Protein AF-X6LIL4-F1 (afdb_monomer)

Radius of gyration: 24.7 Å; Cα contacts (8 Å, |Δi|>4): 432; chains: 1; bounding box: 52×90×58 Å

Sequence (284 aa):
MHQQVNESLQAYITESWEQQSKHGYKKEVEEGNASNENDELWYQLCNFFANKIIQTFNPHVYADKGSTPRIHPEFLLRGLHQNFTLVFNQAGVLFDQVHEIESALMNTFGYPVNTNVYVSGSAKERKERQLAPKDKKNKNKKRNEEEEEDERIVMPEEEEEGELSKEDKLLSTRIHTDRQDVFVFQAHGVKRWTLWKPKVKLPGFRQIRGKNEDRNFNPEEHLPSKVPYMDVLLYPGDILYVPRGWPHQNTLIRTYVNQQSIHYTLGIFFKKIKKELKSCDIIS

Organism: Reticulomyxa filosa (NCBI:txid46433)

Mean predicted aligned error: 13.94 Å

pLDDT: mean 70.62, std 20.64, range [23.91, 97.31]

InterPro domains:
  IPR003347 JmjC domain [PF08007] (173-272)
  IPR003347 JmjC domain [PS51184] (123-284)
  IPR039994 Histone lysine demethylase/ribosomal histidine hydroxylase NO66-like [PTHR13096] (71-269)

Foldseek 3Di:
DLVVLVVVLVVCLVVQLVVQVDDCNVVCQVVQNDDADDLVSLLSVLVNVQVLVLVPDDVVVCVVVVDRDGDHSVNVSVCLLDFAKDKDWQCCVVDVVVVVVQVVVCVVPVFHKIKMKIKHFYNDDPPDPPPPDDPPPDDDDDDDDDDDDDDDDDDDDDDDPDPADPVQWRFHADWWFAQFKKKKAWSHDKKKKFWAAFPDPNDHPVLTARDDPRPVDDPVVGGPDPDTPDIDMDTHGDIDIDGGRITMTMTQGNSGHDRMTMMMIMGGRDDPVVVVCVVVVVDD

Structure (mmCIF, N/CA/C/O backbone):
data_AF-X6LIL4-F1
#
_entry.id   AF-X6LIL4-F1
#
loop_
_atom_site.group_PDB
_atom_site.id
_atom_site.type_symbol
_atom_site.label_atom_id
_atom_site.label_alt_id
_atom_site.label_comp_id
_atom_site.label_asym_id
_atom_site.label_entity_id
_atom_site.label_seq_id
_atom_site.pdbx_PDB_ins_code
_atom_site.Cartn_x
_atom_site.Cartn_y
_atom_site.Cartn_z
_atom_site.occupancy
_atom_site.B_iso_or_equiv
_atom_site.auth_seq_id
_atom_site.auth_comp_id
_atom_site.auth_asym_id
_atom_site.auth_atom_id
_atom_site.pdbx_PDB_model_num
ATOM 1 N N . MET A 1 1 ? -17.369 4.114 25.645 1.00 38.31 1 MET A N 1
ATOM 2 C CA . MET A 1 1 ? -15.910 4.215 25.373 1.00 38.31 1 MET A CA 1
ATOM 3 C C . MET A 1 1 ? -15.429 3.204 24.337 1.00 38.31 1 MET A C 1
ATOM 5 O O . MET A 1 1 ? -15.699 3.491 23.193 1.00 38.31 1 MET A O 1
ATOM 9 N N . HIS A 1 2 ? -14.760 2.074 24.631 1.00 38.16 2 HIS A N 1
ATOM 10 C CA . HIS A 1 2 ? -14.057 1.308 23.568 1.00 38.16 2 HIS A CA 1
ATOM 11 C C . HIS A 1 2 ? -14.921 0.926 22.352 1.00 38.16 2 HIS A C 1
ATOM 13 O O . HIS A 1 2 ? -14.540 1.245 21.233 1.00 38.16 2 HIS A O 1
ATOM 19 N N . GLN A 1 3 ? -16.097 0.328 22.564 1.00 42.34 3 GLN A N 1
ATOM 20 C CA . GLN A 1 3 ? -17.043 0.029 21.481 1.00 42.34 3 GLN A CA 1
ATOM 21 C C . GLN A 1 3 ? -17.461 1.300 20.716 1.00 42.34 3 GLN A C 1
ATOM 23 O O . GLN A 1 3 ? -17.277 1.377 19.511 1.00 42.34 3 GLN A O 1
ATOM 28 N N . GLN A 1 4 ? -17.881 2.335 21.440 1.00 43.69 4 GLN A N 1
ATOM 29 C CA . GLN A 1 4 ? -18.256 3.649 20.905 1.00 43.69 4 GLN A CA 1
ATOM 30 C C . GLN A 1 4 ? -17.135 4.339 20.097 1.00 43.69 4 GLN A C 1
ATOM 32 O O . GLN A 1 4 ? -17.419 5.014 19.120 1.00 43.69 4 GLN A O 1
ATOM 37 N N . VAL A 1 5 ? -15.859 4.159 20.466 1.00 48.91 5 VAL A N 1
ATOM 38 C CA . VAL A 1 5 ? -14.705 4.673 19.701 1.00 48.91 5 VAL A CA 1
ATOM 39 C C . VAL A 1 5 ? -14.508 3.877 18.411 1.00 48.91 5 VAL A C 1
ATOM 41 O O . VAL A 1 5 ? -14.203 4.474 17.384 1.00 48.91 5 VAL A O 1
ATOM 44 N N . ASN A 1 6 ? -14.722 2.557 18.431 1.00 52.59 6 ASN A N 1
ATOM 45 C CA . ASN A 1 6 ? -14.730 1.757 17.204 1.00 52.59 6 ASN A CA 1
ATOM 46 C C . ASN A 1 6 ? -15.888 2.183 16.288 1.00 52.59 6 ASN A C 1
ATOM 48 O O . ASN A 1 6 ? -15.680 2.336 15.092 1.00 52.59 6 ASN A O 1
ATOM 52 N N . GLU A 1 7 ? -17.083 2.390 16.847 1.00 55.34 7 GLU A N 1
ATOM 53 C CA . GLU A 1 7 ? -18.292 2.792 16.120 1.00 55.34 7 GLU A CA 1
ATOM 54 C C . GLU A 1 7 ? -18.142 4.189 15.505 1.00 55.34 7 GLU A C 1
ATOM 56 O O . GLU A 1 7 ? -18.389 4.340 14.315 1.00 55.34 7 GLU A O 1
ATOM 61 N N . SER A 1 8 ? -17.651 5.190 16.247 1.00 54.31 8 SER A N 1
ATOM 62 C CA . SER A 1 8 ? -17.373 6.526 15.696 1.00 54.31 8 SER A CA 1
ATOM 63 C C . SER A 1 8 ? -16.258 6.524 14.647 1.00 54.31 8 SER A C 1
ATOM 65 O O . SER A 1 8 ? -16.372 7.226 13.645 1.00 54.31 8 SER A O 1
ATOM 67 N N . LEU A 1 9 ? -15.200 5.724 14.832 1.00 54.28 9 LEU A N 1
ATOM 68 C CA . LEU A 1 9 ? -14.118 5.618 13.849 1.00 54.28 9 LEU A CA 1
ATOM 69 C C . LEU A 1 9 ? -14.574 4.890 12.576 1.00 54.28 9 LEU A C 1
ATOM 71 O O . LEU A 1 9 ? -14.220 5.320 11.486 1.00 54.28 9 LEU A O 1
ATOM 75 N N . GLN A 1 10 ? -15.379 3.830 12.695 1.00 59.78 10 GLN A N 1
ATOM 76 C CA . GLN A 1 10 ? -15.964 3.126 11.549 1.00 59.78 10 GLN A CA 1
ATOM 77 C C . GLN A 1 10 ? -17.011 3.980 10.828 1.00 59.78 10 GLN A C 1
ATOM 79 O O . GLN A 1 10 ? -17.001 4.031 9.601 1.00 59.78 10 GLN A O 1
ATOM 84 N N . ALA A 1 11 ? -17.866 4.696 11.567 1.00 59.94 11 ALA A N 1
ATOM 85 C CA . ALA A 1 11 ? -18.827 5.633 10.993 1.00 59.94 11 ALA A CA 1
ATOM 86 C C . ALA A 1 11 ? -18.104 6.728 10.204 1.00 59.94 11 ALA A C 1
ATOM 88 O O . ALA A 1 11 ? -18.379 6.878 9.021 1.00 59.94 11 ALA A O 1
ATOM 89 N N . TYR A 1 12 ? -17.102 7.401 10.785 1.00 59.03 12 TYR A N 1
ATOM 90 C CA . TYR A 1 12 ? -16.344 8.402 10.033 1.00 59.03 12 TYR A CA 1
ATOM 91 C C . TYR A 1 12 ? -15.528 7.803 8.887 1.00 59.03 12 TYR A C 1
ATOM 93 O O . TYR A 1 12 ? -15.511 8.399 7.824 1.00 59.03 12 TYR A O 1
ATOM 101 N N . ILE A 1 13 ? -14.855 6.654 9.037 1.00 60.38 13 ILE A N 1
ATOM 102 C CA . ILE A 1 13 ? -14.145 6.037 7.900 1.00 60.38 13 ILE A CA 1
ATOM 103 C C . ILE A 1 13 ? -15.134 5.739 6.765 1.00 60.38 13 ILE A C 1
ATOM 105 O O . ILE A 1 13 ? -14.803 5.987 5.611 1.00 60.38 13 ILE A O 1
ATOM 109 N N . THR A 1 14 ? -16.358 5.306 7.081 1.00 64.00 14 THR A N 1
ATOM 110 C CA . THR A 1 14 ? -17.423 5.093 6.088 1.00 64.00 14 THR A CA 1
ATOM 111 C C . THR A 1 14 ? -17.922 6.409 5.486 1.00 64.00 14 THR A C 1
ATOM 113 O O . THR A 1 14 ? -17.934 6.539 4.271 1.00 64.00 14 THR A O 1
ATOM 116 N N . GLU A 1 15 ? -18.267 7.415 6.294 1.00 63.84 15 GLU A N 1
ATOM 117 C CA . GLU A 1 15 ? -18.760 8.725 5.838 1.00 63.84 15 GLU A CA 1
ATOM 118 C C . GLU A 1 15 ? -17.698 9.519 5.060 1.00 63.84 15 GLU A C 1
ATOM 120 O O . GLU A 1 15 ? -18.010 10.143 4.050 1.00 63.84 15 GLU A O 1
ATOM 125 N N . SER A 1 16 ? -16.444 9.482 5.511 1.00 63.81 16 SER A N 1
ATOM 126 C CA . SER A 1 16 ? -15.269 10.065 4.857 1.00 63.81 16 SER A CA 1
ATOM 127 C C . SER A 1 16 ? -14.991 9.355 3.543 1.00 63.81 16 SER A C 1
ATOM 129 O O . SER A 1 16 ? -14.845 10.026 2.528 1.00 63.81 16 SER A O 1
ATOM 131 N N . TRP A 1 17 ? -15.004 8.019 3.518 1.00 65.06 17 TRP A N 1
ATOM 132 C CA . TRP A 1 17 ? -14.880 7.267 2.273 1.00 65.06 17 TRP A CA 1
ATOM 133 C C . TRP A 1 17 ? -16.034 7.586 1.319 1.00 65.06 17 TRP A C 1
ATOM 135 O O . TRP A 1 17 ? -15.776 7.963 0.186 1.00 65.06 17 TRP A O 1
ATOM 145 N N . GLU A 1 18 ? -17.286 7.578 1.781 1.00 67.81 18 GLU A N 1
ATOM 146 C CA . GLU A 1 18 ? -18.448 7.971 0.981 1.00 67.81 18 GLU A CA 1
ATOM 147 C C . GLU A 1 18 ? -18.397 9.428 0.503 1.00 67.81 18 GLU A C 1
ATOM 149 O O . GLU A 1 18 ? -19.022 9.754 -0.503 1.00 67.81 18 GLU A O 1
ATOM 154 N N . GLN A 1 19 ? -17.768 10.350 1.233 1.00 68.38 19 GLN A N 1
ATOM 155 C CA . GLN A 1 19 ? -17.576 11.737 0.795 1.00 68.38 19 GLN A CA 1
ATOM 156 C C . GLN A 1 19 ? -16.451 11.822 -0.241 1.00 68.38 19 GLN A C 1
ATOM 158 O O . GLN A 1 19 ? -16.637 12.412 -1.301 1.00 68.38 19 GLN A O 1
ATOM 163 N N . GLN A 1 20 ? -15.317 11.178 0.025 1.00 68.12 20 GLN A N 1
ATOM 164 C CA . GLN A 1 20 ? -14.122 11.237 -0.813 1.00 68.12 20 GLN A CA 1
ATOM 165 C C . GLN A 1 20 ? -14.209 10.326 -2.059 1.00 68.12 20 GLN A C 1
ATOM 167 O O . GLN A 1 20 ? -13.478 10.534 -3.023 1.00 68.12 20 GLN A O 1
ATOM 172 N N . SER A 1 21 ? -15.142 9.367 -2.094 1.00 65.44 21 SER A N 1
ATOM 173 C CA . SER A 1 21 ? -15.469 8.545 -3.267 1.00 65.44 21 SER A CA 1
ATOM 174 C C . SER A 1 21 ? -16.635 9.102 -4.101 1.00 65.44 21 SER A C 1
ATOM 176 O O . SER A 1 21 ? -16.991 8.516 -5.128 1.00 65.44 21 SER A O 1
ATOM 178 N N . LYS A 1 22 ? -17.279 10.205 -3.681 1.00 68.75 22 LYS A N 1
ATOM 179 C CA . LYS A 1 22 ? -18.339 10.855 -4.471 1.00 68.75 22 LYS A CA 1
ATOM 180 C C . LYS A 1 22 ? -17.755 11.543 -5.702 1.00 68.75 22 LYS A C 1
ATOM 182 O O . LYS A 1 22 ? -16.641 12.068 -5.704 1.00 68.75 22 LYS A O 1
ATOM 187 N N . HIS A 1 23 ? -18.557 11.564 -6.764 1.00 59.66 23 HIS A N 1
ATOM 188 C CA . HIS A 1 23 ? -18.202 12.169 -8.042 1.00 59.66 23 HIS A CA 1
ATOM 189 C C . HIS A 1 23 ? -18.086 13.696 -7.896 1.00 59.66 23 HIS A C 1
ATOM 191 O O . HIS A 1 23 ? -19.080 14.413 -7.957 1.00 59.66 23 HIS A O 1
ATOM 197 N N . GLY A 1 24 ? -16.865 14.169 -7.645 1.00 68.44 24 GLY A N 1
ATOM 198 C CA . GLY A 1 24 ? -16.561 15.564 -7.322 1.00 68.44 24 GLY A CA 1
ATOM 199 C C . GLY A 1 24 ? -15.266 15.711 -6.523 1.00 68.44 24 GLY A C 1
ATOM 200 O O . GLY A 1 24 ? -14.444 16.550 -6.875 1.00 68.44 24 GLY A O 1
ATOM 201 N N . TYR A 1 25 ? -15.010 14.831 -5.545 1.00 72.81 25 TYR A N 1
ATOM 202 C CA . TYR A 1 25 ? -13.882 14.979 -4.610 1.00 72.81 25 TYR A CA 1
ATOM 203 C C . TYR A 1 25 ? -12.514 15.091 -5.297 1.00 72.81 25 TYR A C 1
ATOM 205 O O . TYR A 1 25 ? -11.712 15.950 -4.945 1.00 72.81 25 TYR A O 1
ATOM 213 N N . LYS A 1 26 ? -12.257 14.277 -6.333 1.00 74.94 26 LYS A N 1
ATOM 214 C CA . LYS A 1 26 ? -11.029 14.390 -7.135 1.00 74.94 26 LYS A CA 1
ATOM 215 C C . LYS A 1 26 ? -10.818 15.825 -7.647 1.00 74.94 26 LYS A C 1
ATOM 217 O O . LYS A 1 26 ? -9.726 16.366 -7.494 1.00 74.94 26 LYS A O 1
ATOM 222 N N . LYS A 1 27 ? -11.873 16.435 -8.192 1.00 75.56 27 LYS A N 1
ATOM 223 C CA . LYS A 1 27 ? -11.857 17.804 -8.708 1.00 75.56 27 LYS A CA 1
ATOM 224 C C . LYS A 1 27 ? -11.701 18.825 -7.574 1.00 75.56 27 LYS A C 1
ATOM 226 O O . LYS A 1 27 ? -10.889 19.729 -7.698 1.00 75.56 27 LYS A O 1
ATOM 231 N N . GLU A 1 28 ? -12.403 18.656 -6.453 1.00 72.62 28 GLU A N 1
ATOM 232 C CA . GLU A 1 28 ? -12.254 19.522 -5.269 1.00 72.62 28 GLU A CA 1
ATOM 233 C C . GLU A 1 28 ? -10.822 19.513 -4.713 1.00 72.62 28 GLU A C 1
ATOM 235 O O . GLU A 1 28 ? -10.335 20.538 -4.242 1.00 72.62 28 GLU A O 1
ATOM 240 N N . VAL A 1 29 ? -10.125 18.374 -4.785 1.00 71.06 29 VAL A N 1
ATOM 241 C CA . VAL A 1 29 ? -8.712 18.258 -4.403 1.00 71.06 29 VAL A CA 1
ATOM 242 C C . VAL A 1 29 ? -7.783 18.873 -5.454 1.00 71.06 29 VAL A C 1
ATOM 244 O O . VAL A 1 29 ? -6.837 19.562 -5.080 1.00 71.06 29 VAL A O 1
ATOM 247 N N . GLU A 1 30 ? -8.046 18.663 -6.748 1.00 71.38 30 GLU A N 1
ATOM 248 C CA . GLU A 1 30 ? -7.283 19.276 -7.849 1.00 71.38 30 GLU A CA 1
ATOM 249 C C . GLU A 1 30 ? -7.434 20.811 -7.891 1.00 71.38 30 GLU A C 1
ATOM 251 O O . GLU A 1 30 ? -6.474 21.503 -8.219 1.00 71.38 30 GLU A O 1
ATOM 256 N N . GLU A 1 31 ? -8.587 21.351 -7.483 1.00 72.88 31 GLU A N 1
ATOM 257 C CA . GLU A 1 31 ? -8.853 22.794 -7.344 1.00 72.88 31 GLU A CA 1
ATOM 258 C C . GLU A 1 31 ? -8.453 23.374 -5.967 1.00 72.88 31 GLU A C 1
ATOM 260 O O . GLU A 1 31 ? -8.624 24.569 -5.735 1.00 72.88 31 GLU A O 1
ATOM 265 N N . GLY A 1 32 ? -7.938 22.561 -5.035 1.00 66.94 32 GLY A N 1
ATOM 266 C CA . GLY A 1 32 ? -7.510 23.015 -3.700 1.00 66.94 32 GLY A CA 1
ATOM 267 C C . GLY A 1 32 ? -8.643 23.382 -2.724 1.00 66.94 32 GLY A C 1
ATOM 268 O O . GLY A 1 32 ? -8.384 23.989 -1.686 1.00 66.94 32 GLY A O 1
ATOM 269 N N . ASN A 1 33 ? -9.887 23.009 -3.035 1.00 60.41 33 ASN A N 1
ATOM 270 C CA . ASN A 1 33 ? -11.108 23.386 -2.313 1.00 60.41 33 ASN A CA 1
ATOM 271 C C . ASN A 1 33 ? -11.536 22.399 -1.204 1.00 60.41 33 ASN A C 1
ATOM 273 O O . ASN A 1 33 ? -12.403 22.733 -0.395 1.00 60.41 33 ASN A O 1
ATOM 277 N N . ALA A 1 34 ? -10.965 21.190 -1.154 1.00 60.66 34 ALA A N 1
ATOM 278 C CA . ALA A 1 34 ? -11.311 20.183 -0.144 1.00 60.66 34 ALA A CA 1
ATOM 279 C C . ALA A 1 34 ? -11.011 20.657 1.300 1.00 60.66 34 ALA A C 1
ATOM 281 O O . ALA A 1 34 ? -10.044 21.374 1.557 1.00 60.66 34 ALA A O 1
ATOM 282 N N . SER A 1 35 ? -11.846 20.265 2.267 1.00 55.28 35 SER A N 1
ATOM 283 C CA . SER A 1 35 ? -11.811 20.810 3.632 1.00 55.28 35 SER A CA 1
ATOM 284 C C . SER A 1 35 ? -10.728 20.189 4.525 1.00 55.28 35 SER A C 1
ATOM 286 O O . SER A 1 35 ? -10.605 18.969 4.621 1.00 55.28 35 SER A O 1
ATOM 288 N N . ASN A 1 36 ? -9.989 21.044 5.245 1.00 54.41 36 ASN A N 1
ATOM 289 C CA . ASN A 1 36 ? -9.003 20.628 6.251 1.00 54.41 36 ASN A CA 1
ATOM 290 C C . ASN A 1 36 ? -9.645 19.795 7.376 1.00 54.41 36 ASN A C 1
ATOM 292 O O . ASN A 1 36 ? -10.584 20.245 8.034 1.00 54.41 36 ASN A O 1
ATOM 296 N N . GLU A 1 37 ? -9.083 18.619 7.645 1.00 60.56 37 GLU A N 1
ATOM 297 C CA . GLU A 1 37 ? -9.606 17.666 8.632 1.00 60.56 37 GLU A CA 1
ATOM 298 C C . GLU A 1 37 ? -9.236 17.941 10.104 1.00 60.56 37 GLU A C 1
ATOM 300 O O . GLU A 1 37 ? -8.320 18.697 10.437 1.00 60.56 37 GLU A O 1
ATOM 305 N N . ASN A 1 38 ? -9.978 17.288 11.008 1.00 64.19 38 ASN A N 1
ATOM 306 C CA . ASN A 1 38 ? -9.901 17.464 12.459 1.00 64.19 38 ASN A CA 1
ATOM 307 C C . ASN A 1 38 ? -8.841 16.547 13.115 1.00 64.19 38 ASN A C 1
ATOM 309 O O . ASN A 1 38 ? -8.932 15.319 13.050 1.00 64.19 38 ASN A O 1
ATOM 313 N N . ASP A 1 39 ? -7.888 17.145 13.842 1.00 68.06 39 ASP A N 1
ATOM 314 C CA . ASP A 1 39 ? -6.855 16.435 14.623 1.00 68.06 39 ASP A CA 1
ATOM 315 C C . ASP A 1 39 ? -7.430 15.486 15.682 1.00 68.06 39 ASP A C 1
ATOM 317 O O . ASP A 1 39 ? -6.782 14.503 16.044 1.00 68.06 39 ASP A O 1
ATOM 321 N N . GLU A 1 40 ? -8.643 15.746 16.171 1.00 70.00 40 GLU A N 1
ATOM 322 C CA . GLU A 1 40 ? -9.341 14.885 17.126 1.00 70.00 40 GLU A CA 1
ATOM 323 C C . GLU A 1 40 ? -9.612 13.486 16.560 1.00 70.00 40 GLU A C 1
ATOM 325 O O . GLU A 1 40 ? -9.474 12.496 17.276 1.00 70.00 40 GLU A O 1
ATOM 330 N N . LEU A 1 41 ? -9.934 13.372 15.269 1.00 67.31 41 LEU A N 1
ATOM 331 C CA . LEU A 1 41 ? -10.168 12.072 14.646 1.00 67.31 41 LEU A CA 1
ATOM 332 C C . LEU A 1 41 ? -8.858 11.312 14.442 1.00 67.31 41 LEU A C 1
ATOM 334 O O . LEU A 1 41 ? -8.759 10.124 14.749 1.00 67.31 41 LEU A O 1
ATOM 338 N N . TRP A 1 42 ? -7.817 12.010 14.001 1.00 75.81 42 TRP A N 1
ATOM 339 C CA . TRP A 1 42 ? -6.482 11.435 13.896 1.00 75.81 42 TRP A CA 1
ATOM 340 C C . TRP A 1 42 ? -5.938 11.007 15.265 1.00 75.81 42 TRP A C 1
ATOM 342 O O . TRP A 1 42 ? -5.279 9.969 15.369 1.00 75.81 42 TRP A O 1
ATOM 352 N N . TYR A 1 43 ? -6.307 11.717 16.335 1.00 77.19 43 TYR A N 1
ATOM 353 C CA . TYR A 1 43 ? -6.098 11.286 17.713 1.00 77.19 43 TYR A CA 1
ATOM 354 C C . TYR A 1 43 ? -6.923 10.037 18.077 1.00 77.19 43 TYR A C 1
ATOM 356 O O . TYR A 1 43 ? -6.358 9.099 18.638 1.00 77.19 43 TYR A O 1
ATOM 364 N N . GLN A 1 44 ? -8.215 9.966 17.732 1.00 74.88 44 GLN A N 1
ATOM 365 C CA . GLN A 1 44 ? -9.060 8.780 17.961 1.00 74.88 44 GLN A CA 1
ATOM 366 C C . GLN A 1 44 ? -8.525 7.535 17.235 1.00 74.88 44 GLN A C 1
ATOM 368 O O . GLN A 1 44 ? -8.432 6.471 17.847 1.00 74.88 44 GLN A O 1
ATOM 373 N N . LEU A 1 45 ? -8.086 7.672 15.981 1.00 76.88 45 LEU A N 1
ATOM 374 C CA . LEU A 1 45 ? -7.428 6.620 15.202 1.00 76.88 45 LEU A CA 1
ATOM 375 C C . LEU A 1 45 ? -6.121 6.170 15.875 1.00 76.88 45 LEU A C 1
ATOM 377 O O . LEU A 1 45 ? -5.919 4.977 16.113 1.00 76.88 45 LEU A O 1
ATOM 381 N N . CYS A 1 46 ? -5.260 7.112 16.275 1.00 81.19 46 CYS A N 1
ATOM 382 C CA . CYS A 1 46 ? -4.050 6.799 17.042 1.00 81.19 46 CYS A CA 1
ATOM 383 C C . CYS A 1 46 ? -4.367 6.112 18.382 1.00 81.19 46 CYS A C 1
ATOM 385 O O . CYS A 1 46 ? -3.623 5.233 18.814 1.00 81.19 46 CYS A O 1
ATOM 387 N N . ASN A 1 47 ? -5.477 6.473 19.028 1.00 77.56 47 ASN A N 1
ATOM 388 C CA . ASN A 1 47 ? -5.919 5.902 20.296 1.00 77.56 47 ASN A CA 1
ATOM 389 C C . ASN A 1 47 ? -6.468 4.479 20.133 1.00 77.56 47 ASN A C 1
ATOM 391 O O . ASN A 1 47 ? -6.105 3.593 20.906 1.00 77.56 47 ASN A O 1
ATOM 395 N N . PHE A 1 48 ? -7.271 4.220 19.100 1.00 75.62 48 PHE A N 1
ATOM 396 C CA . PHE A 1 48 ? -7.687 2.868 18.726 1.00 75.62 48 PHE A CA 1
ATOM 397 C C . PHE A 1 48 ? -6.464 1.960 18.528 1.00 75.62 48 PHE A C 1
ATOM 399 O O . PHE A 1 48 ? -6.353 0.916 19.177 1.00 75.62 48 PHE A O 1
ATOM 406 N N . PHE A 1 49 ? -5.498 2.395 17.711 1.00 73.75 49 PHE A N 1
ATOM 407 C CA . PHE A 1 49 ? -4.294 1.613 17.429 1.00 73.75 49 PHE A CA 1
ATOM 408 C C . PHE A 1 49 ? -3.397 1.418 18.656 1.00 73.75 49 PHE A C 1
ATOM 410 O O . PHE A 1 49 ? -2.939 0.300 18.889 1.00 73.75 49 PHE A O 1
ATOM 417 N N . ALA A 1 50 ? -3.192 2.452 19.477 1.00 72.94 50 ALA A N 1
ATOM 418 C CA . ALA A 1 50 ? -2.454 2.340 20.734 1.00 72.94 50 ALA A CA 1
ATOM 419 C C . ALA A 1 50 ? -3.039 1.246 21.647 1.00 72.94 50 ALA A C 1
ATOM 421 O O . ALA A 1 50 ? -2.304 0.385 22.132 1.00 72.94 50 ALA A O 1
ATOM 422 N N . ASN A 1 51 ? -4.365 1.227 21.824 1.00 69.06 51 ASN A N 1
ATOM 423 C CA . ASN A 1 51 ? -5.041 0.231 22.658 1.00 69.06 51 ASN A CA 1
ATOM 424 C C . ASN A 1 51 ? -5.026 -1.180 22.037 1.00 69.06 51 ASN A C 1
ATOM 426 O O . ASN A 1 51 ? -4.751 -2.151 22.743 1.00 69.06 51 ASN A O 1
ATOM 430 N N . LYS A 1 52 ? -5.259 -1.316 20.723 1.00 66.12 52 LYS A N 1
ATOM 431 C CA . LYS A 1 52 ? -5.213 -2.617 20.023 1.00 66.12 52 LYS A CA 1
ATOM 432 C C . LYS A 1 52 ? -3.813 -3.240 20.030 1.00 66.12 52 LYS A C 1
ATOM 434 O O . LYS A 1 52 ? -3.685 -4.444 20.249 1.00 66.12 52 LYS A O 1
ATOM 439 N N . ILE A 1 53 ? -2.754 -2.443 19.862 1.00 63.78 53 ILE A N 1
ATOM 440 C CA . ILE A 1 53 ? -1.369 -2.933 19.951 1.00 63.78 53 ILE A CA 1
ATOM 441 C C . ILE A 1 53 ? -1.078 -3.490 21.355 1.00 63.78 53 ILE A C 1
ATOM 443 O O . ILE A 1 53 ? -0.522 -4.581 21.468 1.00 63.78 53 ILE A O 1
ATOM 447 N N . ILE A 1 54 ? -1.519 -2.804 22.418 1.00 55.22 54 ILE A N 1
ATOM 448 C CA . ILE A 1 54 ? -1.385 -3.286 23.807 1.00 55.22 54 ILE A CA 1
ATOM 449 C C . ILE A 1 54 ? -2.099 -4.634 24.008 1.00 55.22 54 ILE A C 1
ATOM 451 O O . ILE A 1 54 ? -1.557 -5.507 24.678 1.00 55.22 54 ILE A O 1
ATOM 455 N N . GLN A 1 55 ? -3.273 -4.832 23.399 1.00 51.03 55 GLN A N 1
ATOM 456 C CA . GLN A 1 55 ? -4.026 -6.096 23.462 1.00 51.03 55 GLN A CA 1
ATOM 457 C C . GLN A 1 55 ? -3.378 -7.244 22.664 1.00 51.03 55 GLN A C 1
ATOM 459 O O . GLN A 1 55 ? -3.617 -8.407 22.974 1.00 51.03 55 GLN A O 1
ATOM 464 N N . THR A 1 56 ? -2.563 -6.932 21.650 1.00 51.50 56 THR A N 1
ATOM 465 C CA . THR A 1 56 ? -1.930 -7.933 20.767 1.00 51.50 56 THR A CA 1
ATOM 466 C C . THR A 1 56 ? -0.541 -8.368 21.263 1.00 51.50 56 THR A C 1
ATOM 468 O O . THR A 1 56 ? -0.025 -9.408 20.852 1.00 51.50 56 TH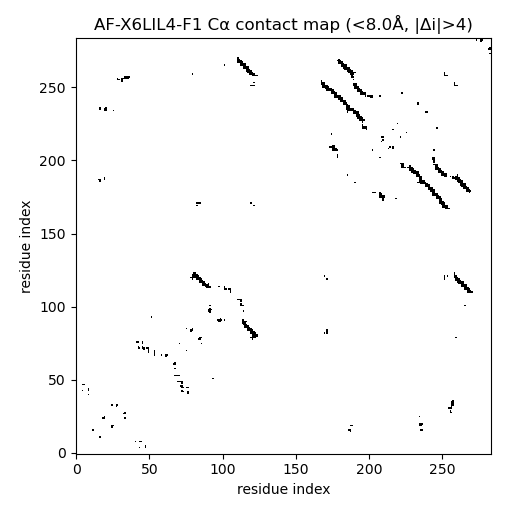R A O 1
ATOM 471 N N . PHE A 1 57 ? 0.089 -7.605 22.163 1.00 52.97 57 PHE A N 1
ATOM 472 C CA . PHE A 1 57 ? 1.358 -8.003 22.774 1.00 52.97 57 PHE A CA 1
ATOM 473 C C . PHE A 1 57 ? 1.174 -9.187 23.733 1.00 52.97 57 PHE A C 1
ATOM 475 O O . PHE A 1 57 ? 0.434 -9.106 24.710 1.00 52.97 57 PHE A O 1
ATOM 482 N N . ASN A 1 58 ? 1.914 -10.274 23.489 1.00 47.19 58 ASN A N 1
ATOM 483 C CA . ASN A 1 58 ? 1.901 -11.461 24.342 1.00 47.19 58 ASN A CA 1
ATOM 484 C C . ASN A 1 58 ? 2.321 -11.098 25.789 1.00 47.19 58 ASN A C 1
ATOM 486 O O . ASN A 1 58 ? 3.481 -10.714 25.997 1.00 47.19 58 ASN A O 1
ATOM 490 N N . PRO A 1 59 ? 1.435 -11.244 26.797 1.00 52.66 59 PRO A N 1
ATOM 491 C CA . PRO A 1 59 ? 1.715 -10.806 28.163 1.00 52.66 59 PRO A CA 1
ATOM 492 C C . PRO A 1 59 ? 2.890 -11.560 28.800 1.00 52.66 59 PRO A C 1
ATOM 494 O O . PRO A 1 59 ? 3.624 -10.976 29.596 1.00 52.66 59 PRO A O 1
ATOM 497 N N . HIS A 1 60 ? 3.146 -12.809 28.395 1.00 52.41 60 HIS A N 1
ATOM 498 C CA . HIS A 1 60 ? 4.264 -13.611 28.905 1.00 52.41 60 HIS A CA 1
ATOM 499 C C . HIS A 1 60 ? 5.649 -13.036 28.553 1.00 52.41 60 HIS A C 1
ATOM 501 O O . HIS A 1 60 ? 6.625 -13.377 29.207 1.00 52.41 60 HIS A O 1
ATOM 507 N N . VAL A 1 61 ? 5.754 -12.141 27.561 1.00 53.19 61 VAL A N 1
ATOM 508 C CA . VAL A 1 61 ? 7.026 -11.490 27.178 1.00 53.19 61 VAL A CA 1
ATOM 509 C C . VAL A 1 61 ? 7.348 -10.271 28.063 1.00 53.19 61 VAL A C 1
ATOM 511 O O . VAL A 1 61 ? 8.500 -9.839 28.133 1.00 53.19 61 VAL A O 1
ATOM 514 N N . TYR A 1 62 ? 6.344 -9.715 28.754 1.00 49.44 62 TYR A N 1
ATOM 515 C CA . TYR A 1 62 ? 6.460 -8.460 29.512 1.00 49.44 62 TYR A CA 1
ATOM 516 C C . TYR A 1 62 ? 6.084 -8.574 30.999 1.00 49.44 62 TYR A C 1
ATOM 518 O O . TYR A 1 62 ? 6.393 -7.654 31.759 1.00 49.44 62 TYR A O 1
ATOM 526 N N . ALA A 1 63 ? 5.491 -9.693 31.433 1.00 50.81 63 ALA A N 1
ATOM 527 C CA . ALA A 1 63 ? 5.152 -9.965 32.833 1.00 50.81 63 ALA A CA 1
ATOM 528 C C . ALA A 1 63 ? 6.352 -9.758 33.782 1.00 50.81 63 ALA A C 1
ATOM 530 O O . ALA A 1 63 ? 6.261 -8.967 34.721 1.00 50.81 63 ALA A O 1
ATOM 531 N N . ASP A 1 64 ? 7.507 -10.351 33.459 1.00 52.47 64 ASP A N 1
ATOM 532 C CA . ASP A 1 64 ? 8.746 -10.277 34.256 1.00 52.47 64 ASP A CA 1
ATOM 533 C C . ASP A 1 64 ? 9.353 -8.865 34.368 1.00 52.47 64 ASP A C 1
ATOM 535 O O . ASP A 1 64 ? 10.298 -8.648 35.126 1.00 52.47 64 ASP A O 1
ATOM 539 N N . LYS A 1 65 ? 8.847 -7.885 33.606 1.00 55.59 65 LYS A N 1
ATOM 540 C CA . LYS A 1 65 ? 9.358 -6.503 33.588 1.00 55.59 65 LYS A CA 1
ATOM 541 C C . LYS A 1 65 ? 8.431 -5.497 34.266 1.00 55.59 65 LYS A C 1
ATOM 543 O O . LYS A 1 65 ? 8.728 -4.303 34.240 1.00 55.59 65 LYS A O 1
ATOM 548 N N . GLY A 1 66 ? 7.306 -5.943 34.836 1.00 53.44 66 GLY A N 1
ATOM 549 C CA . GLY A 1 66 ? 6.366 -5.096 35.588 1.00 53.44 66 GLY A CA 1
ATOM 550 C C . GLY A 1 66 ? 5.782 -3.910 34.803 1.00 53.44 66 GLY A C 1
ATOM 551 O O . GLY A 1 66 ? 5.225 -2.991 35.396 1.00 53.44 66 GLY A O 1
ATOM 552 N N . SER A 1 67 ? 5.941 -3.893 33.477 1.00 55.28 67 SER A N 1
ATOM 553 C CA . SER A 1 67 ? 5.669 -2.737 32.626 1.00 55.28 67 SER A CA 1
ATOM 554 C C . SER A 1 67 ? 5.113 -3.188 31.277 1.00 55.28 67 SER A C 1
ATOM 556 O O . SER A 1 67 ? 5.820 -3.724 30.424 1.00 55.28 67 SER A O 1
ATOM 558 N N . THR A 1 68 ? 3.815 -2.959 31.071 1.00 56.16 68 THR A N 1
ATOM 559 C CA . THR A 1 68 ? 3.195 -3.111 29.752 1.00 56.16 68 THR A CA 1
ATOM 560 C C . THR A 1 68 ? 3.672 -1.979 28.833 1.00 56.16 68 THR A C 1
ATOM 562 O O . THR A 1 68 ? 3.609 -0.813 29.237 1.00 56.16 68 THR A O 1
ATOM 565 N N . PRO A 1 69 ? 4.143 -2.264 27.603 1.00 58.22 69 PRO A N 1
ATOM 566 C CA . PRO A 1 69 ? 4.539 -1.220 26.661 1.00 58.22 69 PRO A CA 1
ATOM 567 C C . PRO A 1 69 ? 3.342 -0.341 26.269 1.00 58.22 69 PRO A C 1
ATOM 569 O O . PRO A 1 69 ? 2.517 -0.728 25.445 1.00 58.22 69 PRO A O 1
ATOM 572 N N . ARG A 1 70 ? 3.237 0.858 26.852 1.00 64.94 70 ARG A N 1
ATOM 573 C CA . ARG A 1 70 ? 2.205 1.837 26.486 1.00 64.94 70 ARG A CA 1
ATOM 574 C C . ARG A 1 70 ? 2.699 2.732 25.356 1.00 64.94 70 ARG A C 1
ATOM 576 O O . ARG A 1 70 ? 3.505 3.632 25.579 1.00 64.94 70 ARG A O 1
ATOM 583 N N . ILE A 1 71 ? 2.175 2.516 24.155 1.00 71.75 71 ILE A N 1
ATOM 584 C CA . ILE A 1 71 ? 2.251 3.511 23.082 1.00 71.75 71 ILE A CA 1
ATOM 585 C C . ILE A 1 71 ? 1.219 4.595 23.407 1.00 71.75 71 ILE A C 1
ATOM 587 O O . ILE A 1 71 ? 0.046 4.281 23.579 1.00 71.75 71 ILE A O 1
ATOM 591 N N . HIS A 1 72 ? 1.638 5.856 23.516 1.00 79.19 72 HIS A N 1
ATOM 592 C CA . HIS A 1 72 ? 0.704 6.966 23.734 1.00 79.19 72 HIS A CA 1
ATOM 593 C C . HIS A 1 72 ? 0.100 7.437 22.396 1.00 79.19 72 HIS A C 1
ATOM 595 O O . HIS A 1 72 ? 0.854 7.570 21.424 1.00 79.19 72 HIS A O 1
ATOM 601 N N . PRO A 1 73 ? -1.210 7.736 22.310 1.00 79.81 73 PRO A N 1
ATOM 602 C CA . PRO A 1 73 ? -1.834 8.195 21.064 1.00 79.81 73 PRO A CA 1
ATOM 603 C C . PRO A 1 73 ? -1.188 9.475 20.508 1.00 79.81 73 PRO A C 1
ATOM 605 O O . PRO A 1 73 ? -0.951 9.593 19.307 1.00 79.81 73 PRO A O 1
ATOM 608 N N . GLU A 1 74 ? -0.793 10.398 21.387 1.00 81.75 74 GLU A N 1
ATOM 609 C CA . GLU A 1 74 ? -0.086 11.637 21.055 1.00 81.75 74 GLU A CA 1
ATOM 610 C C . GLU A 1 74 ? 1.287 11.381 20.428 1.00 81.75 74 GLU A C 1
ATOM 612 O O . GLU A 1 74 ? 1.758 12.208 19.652 1.00 81.75 74 GLU A O 1
ATOM 617 N N . PHE A 1 75 ? 1.956 10.268 20.751 1.00 83.75 75 PHE A N 1
ATOM 618 C CA . PHE A 1 75 ? 3.238 9.918 20.134 1.00 83.75 75 PHE A CA 1
ATOM 619 C C . PHE A 1 75 ? 3.042 9.525 18.666 1.00 83.75 75 PHE A C 1
ATOM 621 O O . PHE A 1 75 ? 3.768 10.011 17.799 1.00 83.75 75 PHE A O 1
ATOM 628 N N . LEU A 1 76 ? 2.020 8.711 18.384 1.00 82.69 76 LEU A N 1
ATOM 629 C CA . LEU A 1 76 ? 1.646 8.323 17.022 1.00 82.69 76 LEU A CA 1
ATOM 630 C C . LEU A 1 76 ? 1.211 9.548 16.202 1.00 82.69 76 LEU A C 1
ATOM 632 O O . LEU A 1 76 ? 1.758 9.782 15.125 1.00 82.69 76 LEU A O 1
ATOM 636 N N . LEU A 1 77 ? 0.329 10.389 16.754 1.00 82.50 77 LEU A N 1
ATOM 637 C CA . LEU A 1 77 ? -0.143 11.615 16.101 1.00 82.50 77 LEU A CA 1
ATOM 638 C C . LEU A 1 77 ? 1.000 12.609 15.828 1.00 82.50 77 LEU A C 1
ATOM 640 O O . LEU A 1 77 ? 1.104 13.157 14.732 1.00 82.50 77 LEU A O 1
ATOM 644 N N . ARG A 1 78 ? 1.921 12.800 16.786 1.00 83.44 78 ARG A N 1
ATOM 645 C CA . ARG A 1 78 ? 3.132 13.619 16.585 1.00 83.44 78 ARG A CA 1
ATOM 646 C C . ARG A 1 78 ? 4.052 13.056 15.504 1.00 83.44 78 ARG A C 1
ATOM 648 O O . ARG A 1 78 ? 4.722 13.852 14.854 1.00 83.44 78 ARG A O 1
ATOM 655 N N . GLY A 1 79 ? 4.101 11.734 15.330 1.00 82.88 79 GLY A N 1
ATOM 656 C CA . GLY A 1 79 ? 4.829 11.075 14.245 1.00 82.88 79 GLY A CA 1
ATOM 657 C C . GLY A 1 79 ? 4.195 11.345 12.879 1.00 82.88 79 GLY A C 1
ATOM 658 O O . GLY A 1 79 ? 4.897 11.740 11.949 1.00 82.88 79 GLY A O 1
ATOM 659 N N . LEU A 1 80 ? 2.868 11.214 12.764 1.00 81.75 80 LEU A N 1
ATOM 660 C CA . LEU A 1 80 ? 2.127 11.569 11.545 1.00 81.75 80 LEU A CA 1
ATOM 661 C C . LEU A 1 80 ? 2.367 13.044 11.169 1.00 81.75 80 LEU A C 1
ATOM 663 O O . LEU A 1 80 ? 2.761 13.333 10.042 1.00 81.75 80 LEU A O 1
ATOM 667 N N . HIS A 1 81 ? 2.304 13.958 12.144 1.00 80.38 81 HIS A N 1
ATOM 668 C CA . HIS A 1 81 ? 2.675 15.377 11.989 1.00 80.38 81 HIS A CA 1
ATOM 669 C C . HIS A 1 81 ? 4.192 15.637 11.798 1.00 80.38 81 HIS A C 1
ATOM 671 O O . HIS A 1 81 ? 4.638 16.784 11.859 1.00 80.38 81 HIS A O 1
ATOM 677 N N . GLN A 1 82 ? 5.005 14.598 11.582 1.00 78.50 82 GLN A N 1
ATOM 678 C CA . GLN A 1 82 ? 6.449 14.657 11.302 1.00 78.50 82 GLN A CA 1
ATOM 679 C C . GLN A 1 82 ? 6.842 13.803 10.079 1.00 78.50 82 GLN A C 1
ATOM 681 O O . GLN A 1 82 ? 7.998 13.403 9.935 1.00 78.50 82 GLN A O 1
ATOM 686 N N . ASN A 1 83 ? 5.898 13.576 9.158 1.00 77.81 83 ASN A N 1
ATOM 687 C CA . ASN A 1 83 ? 6.061 12.784 7.930 1.00 77.81 83 ASN A CA 1
ATOM 688 C C . ASN A 1 83 ? 6.212 11.263 8.141 1.00 77.81 83 ASN A C 1
ATOM 690 O O . ASN A 1 83 ? 6.670 10.561 7.236 1.00 77.81 83 ASN A O 1
ATOM 694 N N . PHE A 1 84 ? 5.883 10.721 9.320 1.00 81.50 84 PHE A N 1
ATOM 695 C CA . PHE A 1 84 ? 6.003 9.277 9.537 1.00 81.50 84 PHE A CA 1
ATOM 696 C C . PHE A 1 84 ? 4.860 8.527 8.843 1.00 81.50 84 PHE A C 1
ATOM 698 O O . PHE A 1 84 ? 3.732 9.008 8.733 1.00 81.50 84 PHE A O 1
ATOM 705 N N . THR A 1 85 ? 5.159 7.297 8.423 1.00 85.44 85 THR A N 1
ATOM 706 C CA . THR A 1 85 ? 4.154 6.317 8.005 1.00 85.44 85 THR A CA 1
ATOM 707 C C . THR A 1 85 ? 4.073 5.213 9.049 1.00 85.44 85 THR A C 1
ATOM 709 O O . THR A 1 85 ? 5.057 4.517 9.297 1.00 85.44 85 THR A O 1
ATOM 712 N N . LEU A 1 86 ? 2.903 5.060 9.661 1.00 86.44 86 LEU A N 1
ATOM 713 C CA . LEU A 1 86 ? 2.568 3.922 10.509 1.00 86.44 86 LEU A CA 1
ATOM 714 C C . LEU A 1 86 ? 2.159 2.751 9.608 1.00 86.44 86 LEU A C 1
ATOM 716 O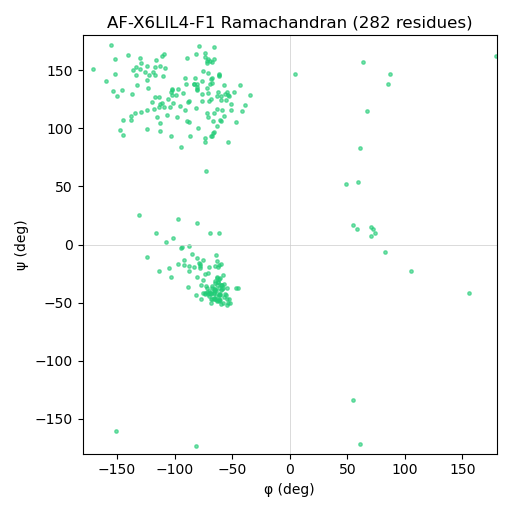 O . LEU A 1 86 ? 1.451 2.948 8.620 1.00 86.44 86 LEU A O 1
ATOM 720 N N . VAL A 1 87 ? 2.613 1.540 9.938 1.00 85.88 87 VAL A N 1
ATOM 721 C CA . VAL A 1 87 ? 2.339 0.329 9.150 1.00 85.88 87 VAL A CA 1
ATOM 722 C C . VAL A 1 87 ? 1.812 -0.770 10.061 1.00 85.88 87 VAL A C 1
ATOM 724 O O . VAL A 1 87 ? 2.537 -1.286 10.914 1.00 85.88 87 VAL A O 1
ATOM 727 N N . PHE A 1 88 ? 0.558 -1.151 9.850 1.00 83.62 88 PHE A N 1
ATOM 728 C CA . PHE A 1 88 ? -0.103 -2.243 10.553 1.00 83.62 88 PHE A CA 1
ATOM 729 C C . PHE A 1 88 ? -0.027 -3.486 9.669 1.00 83.62 88 PHE A C 1
ATOM 731 O O . PHE A 1 88 ? -0.633 -3.527 8.601 1.00 83.62 88 PHE A O 1
ATOM 738 N N . ASN A 1 89 ? 0.772 -4.470 10.084 1.00 85.38 89 ASN A N 1
ATOM 739 C CA . ASN A 1 89 ? 0.963 -5.714 9.337 1.00 85.38 89 ASN A CA 1
ATOM 740 C C . ASN A 1 89 ? -0.058 -6.762 9.799 1.00 85.38 89 ASN A C 1
ATOM 742 O O . ASN A 1 89 ? -0.297 -6.848 11.002 1.00 85.38 89 ASN A O 1
ATOM 746 N N . GLN A 1 90 ? -0.584 -7.590 8.886 1.00 86.25 90 GLN A N 1
ATOM 747 C CA . GLN A 1 90 ? -1.630 -8.590 9.184 1.00 86.25 90 GLN A CA 1
ATOM 748 C C . GLN A 1 90 ? -2.907 -7.944 9.744 1.00 86.25 90 GLN A C 1
ATOM 750 O O . GLN A 1 90 ? -3.393 -8.293 10.819 1.00 86.25 90 GLN A O 1
ATOM 755 N N . ALA A 1 91 ? -3.442 -6.965 9.015 1.00 85.56 91 ALA A N 1
ATOM 756 C CA . ALA A 1 91 ? -4.596 -6.177 9.431 1.00 85.56 91 ALA A CA 1
ATOM 757 C C . ALA A 1 91 ? -5.871 -7.017 9.647 1.00 85.56 91 ALA A C 1
ATOM 759 O O . ALA A 1 91 ? -6.646 -6.681 10.541 1.00 85.56 91 ALA A O 1
ATOM 760 N N . GLY A 1 92 ? -6.048 -8.147 8.947 1.00 84.75 92 GLY A N 1
ATOM 761 C CA . GLY A 1 92 ? -7.121 -9.109 9.234 1.00 84.75 92 GLY A CA 1
ATOM 762 C C . GLY A 1 92 ? -7.097 -9.708 10.652 1.00 84.75 92 GLY A C 1
ATOM 763 O O . GLY A 1 92 ? -8.112 -10.201 11.121 1.00 84.75 92 GLY A O 1
ATOM 764 N N . VAL A 1 93 ? -5.990 -9.610 11.401 1.00 82.88 93 VAL A N 1
ATOM 765 C CA . VAL A 1 93 ? -5.942 -10.009 12.827 1.00 82.88 93 VAL A CA 1
ATOM 766 C C . VAL A 1 93 ? -6.576 -8.948 13.747 1.00 82.88 93 VAL A C 1
ATOM 768 O O . VAL A 1 93 ? -6.892 -9.226 14.902 1.00 82.88 93 VAL A O 1
ATOM 771 N N . LEU A 1 94 ? -6.758 -7.714 13.262 1.00 73.69 94 LEU A N 1
ATOM 772 C CA . LEU A 1 94 ? -7.242 -6.572 14.050 1.00 73.69 94 LEU A CA 1
ATOM 773 C C . LEU A 1 94 ? -8.628 -6.062 13.627 1.00 73.69 94 LEU A C 1
ATOM 775 O O . LEU A 1 94 ? -9.284 -5.411 14.453 1.00 73.69 94 LEU A O 1
ATOM 779 N N . PHE A 1 95 ? -9.034 -6.347 12.383 1.00 77.81 95 PHE A N 1
ATOM 780 C CA . PHE A 1 95 ? -10.231 -5.839 11.712 1.00 77.81 95 PHE A CA 1
ATOM 781 C C . PHE A 1 95 ? -10.989 -6.963 10.986 1.00 77.81 95 PHE A C 1
ATOM 783 O O . PHE A 1 95 ? -10.521 -7.475 9.968 1.00 77.81 95 PHE A O 1
ATOM 790 N N . ASP A 1 96 ? -12.191 -7.287 11.458 1.00 80.00 96 ASP A N 1
ATOM 791 C CA . ASP A 1 96 ? -12.960 -8.445 10.977 1.00 80.00 96 ASP A CA 1
ATOM 792 C C . ASP A 1 96 ? -13.354 -8.316 9.490 1.00 80.00 96 ASP A C 1
ATOM 794 O O . ASP A 1 96 ? -13.171 -9.248 8.714 1.00 80.00 96 ASP A O 1
ATOM 798 N N . GLN A 1 97 ? -13.745 -7.116 9.043 1.00 81.81 97 GLN A N 1
ATOM 799 C CA . GLN A 1 97 ? -14.019 -6.810 7.626 1.00 81.81 97 GLN A CA 1
ATOM 800 C C . GLN A 1 97 ? -12.803 -7.054 6.711 1.00 81.81 97 GLN A C 1
ATOM 802 O O . GLN A 1 97 ? -12.946 -7.482 5.567 1.00 81.81 97 GLN A O 1
ATOM 807 N N . VAL A 1 98 ? -11.582 -6.802 7.203 1.00 86.38 98 VAL A N 1
ATOM 808 C CA . VAL A 1 98 ? -10.354 -7.083 6.440 1.00 86.38 98 VAL A CA 1
ATOM 809 C C . VAL A 1 98 ? -10.104 -8.590 6.391 1.00 86.38 98 VAL A C 1
ATOM 811 O O . VAL A 1 98 ? -9.680 -9.097 5.356 1.00 86.38 98 VAL A O 1
ATOM 814 N N . HIS A 1 99 ? -10.423 -9.319 7.464 1.00 87.62 99 HIS A N 1
ATOM 815 C CA . HIS A 1 99 ? -10.341 -10.779 7.491 1.00 87.62 99 HIS A CA 1
ATOM 816 C C . HIS A 1 99 ? -11.335 -11.450 6.530 1.00 87.62 99 HIS A C 1
ATOM 818 O O . HIS A 1 99 ? -10.982 -12.428 5.869 1.00 87.62 99 HIS A O 1
ATOM 824 N N . GLU A 1 100 ? -12.552 -10.916 6.404 1.00 90.06 100 GLU A N 1
ATOM 825 C CA . GLU A 1 100 ? -13.546 -11.372 5.424 1.00 90.06 100 GLU A CA 1
ATOM 826 C C . GLU A 1 100 ? -13.034 -11.199 3.987 1.00 90.06 100 GLU A C 1
ATOM 828 O O . GLU A 1 100 ? -13.069 -12.151 3.203 1.00 90.06 100 GLU A O 1
ATOM 833 N N . ILE A 1 101 ? -12.473 -10.027 3.657 1.00 90.38 101 ILE A N 1
ATOM 834 C CA . ILE A 1 101 ? -11.870 -9.759 2.341 1.00 90.38 101 ILE A CA 1
ATOM 835 C C . ILE A 1 101 ? -10.662 -10.676 2.097 1.00 90.38 101 ILE A C 1
ATOM 837 O O . ILE A 1 101 ? -10.578 -11.314 1.047 1.00 90.38 101 ILE A O 1
ATOM 841 N N . GLU A 1 102 ? -9.744 -10.803 3.061 1.00 93.25 102 GLU A N 1
ATOM 842 C CA . GLU A 1 102 ? -8.603 -11.726 2.978 1.00 93.25 102 GLU A CA 1
ATOM 843 C C . GLU A 1 102 ? -9.057 -13.168 2.719 1.00 93.25 102 GLU A C 1
ATOM 845 O O . GLU A 1 102 ? -8.491 -13.848 1.863 1.00 93.25 102 GLU A O 1
ATOM 850 N N . SER A 1 103 ? -10.104 -13.623 3.410 1.00 94.00 103 SER A N 1
ATOM 851 C CA . SER A 1 103 ? -10.661 -14.973 3.276 1.00 94.00 103 SER A CA 1
ATOM 852 C C . SER A 1 103 ? -11.339 -15.192 1.922 1.00 94.00 103 SER A C 1
ATOM 854 O O . SER A 1 103 ? -11.131 -16.230 1.290 1.00 94.00 103 SER A O 1
ATOM 856 N N . ALA A 1 104 ? -12.098 -14.207 1.431 1.00 93.75 104 ALA A N 1
ATOM 857 C CA . ALA A 1 104 ? -12.691 -14.241 0.098 1.00 93.75 104 ALA A CA 1
ATOM 858 C C . ALA A 1 104 ? -11.607 -14.334 -0.988 1.00 93.75 104 ALA A C 1
ATOM 860 O O . ALA A 1 104 ? -11.665 -15.223 -1.836 1.00 93.75 104 ALA A O 1
ATOM 861 N N . LEU A 1 105 ? -10.564 -13.499 -0.913 1.00 92.56 105 LEU A N 1
ATOM 862 C CA . LEU A 1 105 ? -9.454 -13.523 -1.869 1.00 92.56 105 LEU A CA 1
ATOM 863 C C . LEU A 1 105 ? -8.608 -14.805 -1.761 1.00 92.56 105 LEU A C 1
ATOM 865 O O . LEU A 1 105 ? -8.186 -15.335 -2.790 1.00 92.56 105 LEU A O 1
ATOM 869 N N . MET A 1 106 ? -8.403 -15.358 -0.558 1.00 94.12 106 MET A N 1
ATOM 870 C CA . MET A 1 106 ? -7.758 -16.668 -0.376 1.00 94.12 106 MET A CA 1
ATOM 871 C C . MET A 1 106 ? -8.545 -17.793 -1.058 1.00 94.12 106 MET A C 1
ATOM 873 O O . MET A 1 106 ? -7.946 -18.617 -1.753 1.00 94.12 106 MET A O 1
ATOM 877 N N . ASN A 1 107 ? -9.873 -17.798 -0.921 1.00 94.88 107 ASN A N 1
ATOM 878 C CA . ASN A 1 107 ? -10.747 -18.764 -1.589 1.00 94.88 107 ASN A CA 1
ATOM 879 C C . ASN A 1 107 ? -10.768 -18.574 -3.117 1.00 94.88 107 ASN A C 1
ATOM 881 O O . ASN A 1 107 ? -10.776 -19.560 -3.851 1.00 94.88 107 ASN A O 1
ATOM 885 N N . THR A 1 108 ? -10.736 -17.330 -3.611 1.00 93.25 108 THR A N 1
ATOM 886 C CA . THR A 1 108 ? -10.722 -17.024 -5.053 1.00 93.25 108 THR A CA 1
ATOM 887 C C . THR A 1 108 ? -9.397 -17.383 -5.729 1.00 93.25 108 THR A C 1
ATOM 889 O O . THR A 1 108 ? -9.405 -17.928 -6.831 1.00 93.25 108 THR A O 1
ATOM 892 N N . PHE A 1 109 ? -8.254 -17.086 -5.102 1.00 89.88 109 PHE A N 1
ATOM 893 C CA . PHE A 1 109 ? -6.933 -17.279 -5.717 1.00 89.88 109 PHE A CA 1
ATOM 894 C C . PHE A 1 109 ? -6.233 -18.592 -5.333 1.00 89.88 109 PHE A C 1
ATOM 896 O O . PHE A 1 109 ? -5.264 -18.967 -5.991 1.00 89.88 109 PHE A O 1
ATOM 903 N N . GLY A 1 110 ? -6.660 -19.283 -4.269 1.00 90.69 110 GLY A N 1
ATOM 904 C CA . GLY A 1 110 ? -6.008 -20.504 -3.766 1.00 90.69 110 GLY A CA 1
ATOM 905 C C . GLY A 1 110 ? -4.638 -20.280 -3.098 1.00 90.69 110 GLY A C 1
ATOM 906 O O . GLY A 1 110 ? -3.943 -21.241 -2.746 1.00 90.69 110 GLY A O 1
ATOM 907 N N . TYR A 1 111 ? -4.239 -19.020 -2.903 1.00 91.25 111 TYR A N 1
ATOM 908 C CA . TYR A 1 111 ? -2.981 -18.610 -2.273 1.00 91.25 111 TYR A CA 1
ATOM 909 C C . TYR A 1 111 ? -3.248 -17.790 -1.006 1.00 91.25 111 TYR A C 1
ATOM 911 O O . TYR A 1 111 ? -4.233 -17.058 -0.978 1.00 91.25 111 TYR A O 1
ATOM 919 N N . PRO A 1 112 ? -2.375 -17.857 0.020 1.00 92.81 112 PRO A N 1
ATOM 920 C CA . PRO A 1 112 ? -2.501 -17.021 1.210 1.00 92.81 112 PRO A CA 1
ATOM 921 C C . PRO A 1 112 ? -2.520 -15.530 0.863 1.00 92.81 112 PRO A C 1
ATOM 923 O O . PRO A 1 112 ? -1.698 -15.071 0.063 1.00 92.81 112 PRO A O 1
ATOM 926 N N . VAL A 1 113 ? -3.415 -14.787 1.509 1.00 94.31 113 VAL A N 1
ATOM 927 C CA . VAL A 1 113 ? -3.529 -13.327 1.408 1.00 94.31 113 VAL A CA 1
ATOM 928 C C . VAL A 1 113 ? -3.248 -12.715 2.778 1.00 94.31 113 VAL A C 1
ATOM 930 O O . VAL A 1 113 ? -3.527 -13.331 3.804 1.00 94.31 113 VAL A O 1
ATOM 933 N N . ASN A 1 114 ? -2.636 -11.535 2.797 1.00 93.94 114 ASN A N 1
ATOM 934 C CA . ASN A 1 114 ? -2.352 -10.768 4.009 1.00 93.94 114 ASN A CA 1
ATOM 935 C C . ASN A 1 114 ? -2.364 -9.276 3.654 1.00 93.94 114 ASN A C 1
ATOM 937 O O . ASN A 1 114 ? -1.693 -8.861 2.703 1.00 93.94 114 ASN A O 1
ATOM 941 N N . THR A 1 115 ? -3.132 -8.493 4.407 1.00 93.25 115 THR A N 1
ATOM 942 C CA . THR A 1 115 ? -3.290 -7.053 4.219 1.00 93.25 115 THR A CA 1
ATOM 943 C C . THR A 1 115 ? -2.407 -6.274 5.181 1.00 93.25 115 THR A C 1
ATOM 945 O O . THR A 1 115 ? -2.483 -6.435 6.400 1.00 93.25 115 THR A O 1
ATOM 948 N N . ASN A 1 116 ? -1.630 -5.342 4.638 1.00 92.06 116 ASN A N 1
ATOM 949 C CA . ASN A 1 116 ? -0.966 -4.305 5.419 1.00 92.06 116 ASN A CA 1
ATOM 950 C C . ASN A 1 116 ? -1.724 -2.977 5.272 1.00 92.06 116 ASN A C 1
ATOM 952 O O . ASN A 1 116 ? -2.019 -2.573 4.150 1.00 92.06 116 ASN A O 1
ATOM 956 N N . VAL A 1 117 ? -1.979 -2.264 6.372 1.00 89.75 117 VAL A N 1
ATOM 957 C CA . VAL A 1 117 ? -2.546 -0.902 6.341 1.00 89.75 117 VAL A CA 1
ATOM 958 C C . VAL A 1 117 ? -1.444 0.118 6.584 1.00 89.75 117 VAL A C 1
ATOM 960 O O . VAL A 1 117 ? -0.695 0.018 7.557 1.00 89.75 117 VAL A O 1
ATOM 963 N N . TYR A 1 118 ? -1.363 1.109 5.703 1.00 90.00 118 TYR A N 1
ATOM 964 C CA . TYR A 1 118 ? -0.380 2.183 5.736 1.00 90.00 118 TYR A CA 1
ATOM 965 C C . TYR A 1 118 ? -1.089 3.502 6.017 1.00 90.00 118 TYR A C 1
ATOM 967 O O . TYR A 1 118 ? -1.904 3.945 5.211 1.00 90.00 118 TYR A O 1
ATOM 975 N N . VAL A 1 119 ? -0.747 4.139 7.136 1.00 87.94 119 VAL A N 1
ATOM 976 C CA . VAL A 1 119 ? -1.240 5.466 7.518 1.00 87.94 119 VAL A CA 1
ATOM 977 C C . VAL A 1 119 ? -0.066 6.435 7.468 1.00 87.94 119 VAL A C 1
ATOM 979 O O . VAL A 1 119 ? 0.806 6.407 8.337 1.00 87.94 119 VAL A O 1
ATOM 982 N N . SER A 1 120 ? -0.018 7.276 6.439 1.00 86.25 120 SER A N 1
ATOM 983 C CA . SER A 1 120 ? 1.003 8.317 6.281 1.00 86.25 120 SER A CA 1
ATOM 984 C C . SER A 1 120 ? 0.416 9.673 6.644 1.00 86.25 120 SER A C 1
ATOM 986 O O . SER A 1 120 ? -0.635 10.026 6.119 1.00 86.25 120 SER A O 1
ATOM 988 N N . GLY A 1 121 ? 1.110 10.448 7.475 1.00 81.31 121 GLY A N 1
ATOM 989 C CA . GLY A 1 121 ? 0.829 11.874 7.656 1.00 81.31 121 GLY A CA 1
ATOM 990 C C . GLY A 1 121 ? 1.940 12.740 7.077 1.00 81.31 121 GLY A C 1
ATOM 991 O O . GLY A 1 121 ? 3.045 12.250 6.847 1.00 81.31 121 GLY A O 1
ATOM 992 N N . SER A 1 122 ? 1.654 14.019 6.849 1.00 71.06 122 SER A N 1
ATOM 993 C CA . SER A 1 122 ? 2.638 15.048 6.508 1.00 71.06 122 SER A CA 1
ATOM 994 C C . SER A 1 122 ? 2.840 16.015 7.675 1.00 71.06 122 SER A C 1
ATOM 996 O O . SER A 1 122 ? 1.959 16.254 8.504 1.00 71.06 122 SER A O 1
ATOM 998 N N . ALA A 1 123 ? 4.037 16.591 7.739 1.00 64.00 123 ALA A N 1
ATOM 999 C CA . ALA A 1 123 ? 4.317 17.711 8.610 1.00 64.00 123 ALA A CA 1
ATOM 1000 C C . ALA A 1 123 ? 3.529 18.940 8.146 1.00 64.00 123 ALA A C 1
ATOM 1002 O O . ALA A 1 123 ? 3.914 19.593 7.165 1.00 64.00 123 ALA A O 1
ATOM 1003 N N . LY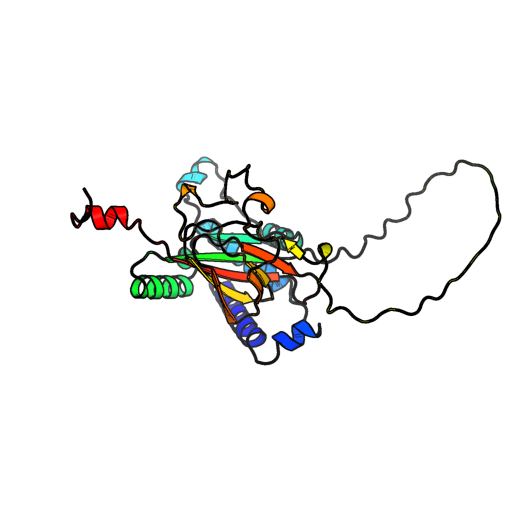S A 1 124 ? 2.483 19.264 8.923 1.00 58.88 124 LYS A N 1
ATOM 1004 C CA . LYS A 1 124 ? 1.840 20.581 8.939 1.00 58.88 124 LYS A CA 1
ATOM 1005 C C . LYS A 1 124 ? 2.922 21.648 8.923 1.00 58.88 124 LYS A C 1
ATOM 1007 O O . LYS A 1 124 ? 3.921 21.528 9.642 1.00 58.88 124 LYS A O 1
ATOM 1012 N N . GLU A 1 125 ? 2.719 22.685 8.121 1.00 53.72 125 GLU A N 1
ATOM 1013 C CA . GLU A 1 125 ? 3.677 23.774 8.029 1.00 53.72 125 GLU A CA 1
ATOM 1014 C C . GLU A 1 125 ? 3.987 24.311 9.423 1.00 53.72 125 GLU A C 1
ATOM 1016 O O . GLU A 1 125 ? 3.097 24.685 10.197 1.00 53.72 125 GLU A O 1
ATOM 1021 N N . ARG A 1 126 ? 5.279 24.383 9.752 1.00 40.16 126 ARG A N 1
ATOM 1022 C CA . ARG A 1 126 ? 5.696 25.260 10.834 1.00 40.16 126 ARG A CA 1
ATOM 1023 C C . ARG A 1 126 ? 5.433 26.676 10.348 1.00 40.16 126 ARG A C 1
ATOM 1025 O O . ARG A 1 126 ? 6.314 27.256 9.724 1.00 40.16 126 ARG A O 1
ATOM 1032 N N . LYS A 1 127 ? 4.273 27.243 10.717 1.00 38.88 127 LYS A N 1
ATOM 1033 C CA . LYS A 1 127 ? 4.155 28.694 10.914 1.00 38.88 127 LYS A CA 1
ATOM 1034 C C . LYS A 1 127 ? 5.426 29.113 11.627 1.00 38.88 127 LYS A C 1
ATOM 1036 O O . LYS A 1 127 ? 5.696 28.599 12.721 1.00 38.88 127 LYS A O 1
ATOM 1041 N N . GLU A 1 128 ? 6.241 29.921 10.959 1.00 35.91 128 GLU A N 1
ATOM 1042 C CA . GLU A 1 128 ? 7.577 30.196 11.450 1.00 35.91 128 GLU A CA 1
ATOM 1043 C C . GLU A 1 128 ? 7.456 30.721 12.874 1.00 35.91 128 GLU A C 1
ATOM 1045 O O . GLU A 1 128 ? 6.739 31.689 13.145 1.00 35.91 128 GLU A O 1
ATOM 1050 N N . ARG A 1 129 ? 8.137 30.060 13.816 1.00 35.53 129 ARG A N 1
ATOM 1051 C CA . ARG A 1 129 ? 8.344 30.674 15.120 1.00 35.53 129 ARG A CA 1
ATOM 1052 C C . ARG A 1 129 ? 9.226 31.872 14.844 1.00 35.53 129 ARG A C 1
ATOM 1054 O O . ARG A 1 129 ? 10.435 31.685 14.734 1.00 35.53 129 ARG A O 1
ATOM 1061 N N . GLN A 1 130 ? 8.612 33.049 14.713 1.00 35.47 130 GLN A N 1
ATOM 1062 C CA . GLN A 1 130 ? 9.309 34.323 14.618 1.00 35.47 130 GLN A CA 1
ATOM 1063 C C . GLN A 1 130 ? 10.361 34.328 15.721 1.00 35.47 130 GLN A C 1
ATOM 1065 O O . GLN A 1 130 ? 10.045 34.360 16.914 1.00 35.47 130 GLN A O 1
ATOM 1070 N N . LEU A 1 131 ? 11.618 34.156 15.314 1.00 36.97 131 LEU A N 1
ATOM 1071 C CA . LEU A 1 131 ? 12.736 34.052 16.230 1.00 36.97 131 LEU A CA 1
ATOM 1072 C C . LEU A 1 131 ? 12.966 35.460 16.755 1.00 36.97 131 LEU A C 1
ATOM 1074 O O . LEU A 1 131 ? 13.678 36.237 16.122 1.00 36.97 131 LEU A O 1
ATOM 1078 N N . ALA A 1 132 ? 12.308 35.766 17.881 1.00 33.84 132 ALA A N 1
ATOM 1079 C CA . ALA A 1 132 ? 12.410 37.034 18.591 1.00 33.84 132 ALA A CA 1
ATOM 1080 C C . ALA A 1 132 ? 13.874 37.504 18.546 1.00 33.84 132 ALA A C 1
ATOM 1082 O O . ALA A 1 132 ? 14.743 36.722 18.962 1.00 33.84 132 ALA A O 1
ATOM 1083 N N . PRO A 1 133 ? 14.166 38.686 17.962 1.00 35.25 133 PRO A N 1
ATOM 1084 C CA . PRO A 1 133 ? 15.520 39.035 17.558 1.00 35.25 133 PRO A CA 1
ATOM 1085 C C . PRO A 1 133 ? 16.516 38.837 18.696 1.00 35.25 133 PRO A C 1
ATOM 1087 O O . PRO A 1 133 ? 16.435 39.486 19.734 1.00 35.25 133 PRO A O 1
ATOM 1090 N N . LYS A 1 134 ? 17.459 37.905 18.517 1.00 38.25 134 LYS A N 1
ATOM 1091 C CA . LYS A 1 134 ? 18.518 37.693 19.506 1.00 38.25 134 LYS A CA 1
ATOM 1092 C C . LYS A 1 134 ? 19.390 38.941 19.534 1.00 38.25 134 LYS A C 1
ATOM 1094 O O . LYS A 1 134 ? 20.096 39.186 18.556 1.00 38.25 134 LYS A O 1
ATOM 1099 N N . ASP A 1 135 ? 19.367 39.668 20.650 1.00 34.88 135 ASP A N 1
ATOM 1100 C CA . ASP A 1 135 ? 20.152 40.882 20.895 1.00 34.88 135 ASP A CA 1
ATOM 1101 C C . ASP A 1 135 ? 21.655 40.667 20.647 1.00 34.88 135 ASP A C 1
ATOM 1103 O O . ASP A 1 135 ? 22.440 40.338 21.545 1.00 34.88 135 ASP A O 1
ATOM 1107 N N . LYS A 1 136 ? 22.087 40.878 19.401 1.00 37.16 136 LYS A N 1
ATOM 1108 C CA . LYS A 1 136 ? 23.499 40.897 19.021 1.00 37.16 136 LYS A CA 1
ATOM 1109 C C . LYS A 1 136 ? 24.115 42.192 19.539 1.00 37.16 136 LYS A C 1
ATOM 1111 O O . LYS A 1 136 ? 24.144 43.203 18.841 1.00 37.16 136 LYS A O 1
ATOM 1116 N N . LYS A 1 137 ? 24.611 42.154 20.782 1.00 34.12 137 LYS A N 1
ATOM 1117 C CA . LYS A 1 137 ? 25.294 43.291 21.411 1.00 34.12 137 LYS A CA 1
ATOM 1118 C C . LYS A 1 137 ? 26.407 43.839 20.508 1.00 34.12 137 LYS A C 1
ATOM 1120 O O . LYS A 1 137 ? 27.356 43.149 20.147 1.00 34.12 137 LYS A O 1
ATOM 1125 N N . ASN A 1 138 ? 26.226 45.112 20.190 1.00 30.53 138 ASN A N 1
ATOM 1126 C CA . ASN A 1 138 ? 26.942 45.946 19.237 1.00 30.53 138 ASN A CA 1
ATOM 1127 C C . ASN A 1 138 ? 28.487 45.885 19.331 1.00 30.53 138 ASN A C 1
ATOM 1129 O O . ASN A 1 138 ? 29.050 46.113 20.404 1.00 30.53 138 ASN A O 1
ATOM 1133 N N . LYS A 1 139 ? 29.164 45.687 18.186 1.00 33.03 139 LYS A N 1
ATOM 1134 C CA . LYS A 1 139 ? 30.567 46.084 17.942 1.00 33.03 139 LYS A CA 1
ATOM 1135 C C . LYS A 1 139 ? 30.784 46.539 16.480 1.00 33.03 139 LYS A C 1
ATOM 1137 O O . LYS A 1 139 ? 31.031 45.715 15.611 1.00 33.03 139 LYS A O 1
ATOM 1142 N N . ASN A 1 140 ? 30.690 47.857 16.262 1.00 32.59 140 ASN A N 1
ATOM 1143 C CA . ASN A 1 140 ? 31.490 48.749 15.379 1.00 32.59 140 ASN A CA 1
ATOM 1144 C C . ASN A 1 140 ? 32.578 48.112 14.453 1.00 32.59 140 ASN A C 1
ATOM 1146 O O . ASN A 1 140 ? 33.310 47.246 14.920 1.00 32.59 140 ASN A O 1
ATOM 1150 N N . LYS A 1 141 ? 32.882 48.606 13.225 1.00 32.84 141 LYS A N 1
ATOM 1151 C CA . LYS A 1 141 ? 32.628 49.938 12.589 1.00 32.84 141 LYS A CA 1
ATOM 1152 C C . LYS A 1 141 ? 32.960 49.972 11.057 1.00 32.84 141 LYS A C 1
ATOM 1154 O O . LYS A 1 141 ? 33.977 49.384 10.712 1.00 32.84 141 LYS A O 1
ATOM 1159 N N . LYS A 1 142 ? 32.272 50.833 10.256 1.00 30.17 142 LYS A N 1
ATOM 116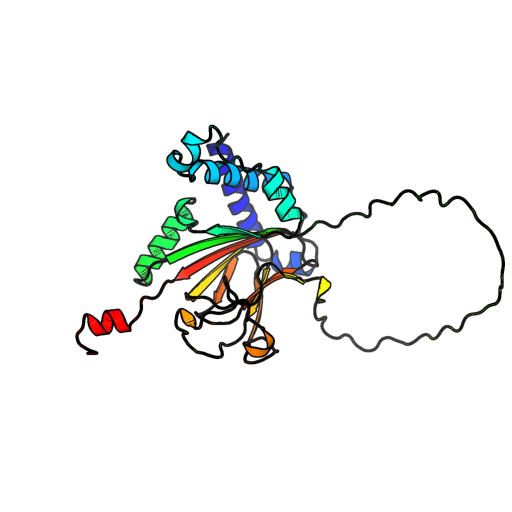0 C CA . LYS A 1 142 ? 32.609 51.392 8.885 1.00 30.17 142 LYS A CA 1
ATOM 1161 C C . LYS A 1 142 ? 32.728 50.396 7.689 1.00 30.17 142 LYS A C 1
ATOM 1163 O O . LYS A 1 142 ? 33.109 49.265 7.952 1.00 30.17 142 LYS A O 1
ATOM 1168 N N . ARG A 1 143 ? 32.587 50.711 6.372 1.00 29.17 143 ARG A N 1
ATOM 1169 C CA . ARG A 1 143 ? 31.956 51.706 5.400 1.00 29.17 143 ARG A CA 1
ATOM 1170 C C . ARG A 1 143 ? 32.412 51.212 3.973 1.00 29.17 143 ARG A C 1
ATOM 1172 O O . ARG A 1 143 ? 33.386 50.464 3.972 1.00 29.17 143 ARG A O 1
ATOM 1179 N N . ASN A 1 144 ? 31.945 51.481 2.738 1.00 27.30 144 ASN A N 1
ATOM 1180 C CA . ASN A 1 144 ? 30.985 52.338 1.976 1.00 27.30 144 ASN A CA 1
ATOM 1181 C C . ASN A 1 144 ? 29.517 51.801 2.012 1.00 27.30 144 ASN A C 1
ATOM 1183 O O . ASN A 1 144 ? 29.288 50.895 2.813 1.00 27.30 144 ASN A O 1
ATOM 1187 N N . GLU A 1 145 ? 28.450 52.278 1.331 1.00 29.53 145 GLU A N 1
ATOM 1188 C CA . GLU A 1 145 ? 28.143 53.338 0.312 1.00 29.53 145 GLU A CA 1
ATOM 1189 C C . GLU A 1 145 ? 28.294 53.019 -1.211 1.00 29.53 145 GLU A C 1
ATOM 1191 O O . GLU A 1 145 ? 29.188 52.269 -1.585 1.00 29.53 145 GLU A O 1
ATOM 1196 N N . GLU A 1 146 ? 27.425 53.627 -2.048 1.00 28.77 146 GLU A N 1
ATOM 1197 C CA . GLU A 1 146 ? 27.211 53.464 -3.522 1.00 28.77 146 GLU A CA 1
ATOM 1198 C C . GLU A 1 146 ? 26.628 52.072 -3.944 1.00 28.77 146 GLU A C 1
ATOM 1200 O O . GLU A 1 146 ? 27.186 51.043 -3.569 1.00 28.77 146 GLU A O 1
ATOM 1205 N N . GLU A 1 147 ? 25.410 51.899 -4.510 1.00 30.05 147 GLU A N 1
ATOM 1206 C CA . GLU A 1 147 ? 24.712 52.453 -5.719 1.00 30.05 147 GLU A CA 1
ATOM 1207 C C . GLU A 1 147 ? 25.061 51.664 -7.017 1.00 30.05 147 GLU A C 1
ATOM 1209 O O . GLU A 1 147 ? 26.212 51.272 -7.184 1.00 30.05 147 GLU A O 1
ATOM 1214 N N . GLU A 1 148 ? 24.162 51.323 -7.963 1.00 28.83 148 GLU A N 1
ATOM 1215 C CA . GLU A 1 148 ? 22.694 51.515 -8.114 1.00 28.83 148 GLU A CA 1
ATOM 1216 C C . GLU A 1 148 ? 22.057 50.360 -8.970 1.00 28.83 148 GLU A C 1
ATOM 1218 O O . GLU A 1 148 ? 22.638 49.277 -9.058 1.00 28.83 148 GLU A O 1
ATOM 1223 N N . GLU A 1 149 ? 20.860 50.540 -9.555 1.00 31.53 149 GLU A N 1
ATOM 1224 C CA . GLU A 1 149 ? 20.018 49.507 -10.218 1.00 31.53 149 GLU A CA 1
ATOM 1225 C C . GLU A 1 149 ? 20.288 49.283 -11.740 1.00 31.53 149 GLU A C 1
ATOM 1227 O O . GLU A 1 149 ? 20.803 50.164 -12.422 1.00 31.53 149 GLU A O 1
ATOM 1232 N N . ASP A 1 150 ? 19.869 48.131 -12.305 1.00 27.23 150 ASP A N 1
ATOM 1233 C CA . ASP A 1 150 ? 19.521 47.955 -13.744 1.00 27.23 150 ASP A CA 1
ATOM 1234 C C . ASP A 1 150 ? 18.389 46.907 -13.872 1.00 27.23 150 ASP A C 1
ATOM 1236 O O . ASP A 1 150 ? 18.630 45.698 -13.802 1.00 27.23 150 ASP A O 1
ATOM 1240 N N . GLU A 1 151 ? 17.136 47.352 -14.018 1.00 31.84 151 GLU A N 1
ATOM 1241 C CA . GLU A 1 151 ? 15.989 46.461 -14.242 1.00 31.84 151 GLU A CA 1
ATOM 1242 C C . GLU A 1 151 ? 15.951 45.947 -15.688 1.00 31.84 151 GLU A C 1
ATOM 1244 O O . GLU A 1 151 ? 15.917 46.724 -16.643 1.00 31.84 151 GLU A O 1
ATOM 1249 N N . ARG A 1 152 ? 15.829 44.625 -15.874 1.00 28.77 152 ARG A N 1
ATOM 1250 C CA . ARG A 1 152 ? 15.505 44.040 -17.187 1.00 28.77 152 ARG A CA 1
ATOM 1251 C C . ARG A 1 152 ? 14.266 43.171 -17.124 1.00 28.77 152 ARG A C 1
ATOM 1253 O O . ARG A 1 152 ? 14.318 41.998 -16.765 1.00 28.77 152 ARG A O 1
ATOM 1260 N N . ILE A 1 153 ? 13.158 43.773 -17.543 1.00 28.78 153 ILE A N 1
ATOM 1261 C CA . ILE A 1 153 ? 11.902 43.084 -17.820 1.00 28.78 153 ILE A CA 1
ATOM 1262 C C . ILE A 1 153 ? 12.137 42.099 -18.972 1.00 28.78 153 ILE A C 1
ATOM 1264 O O . ILE A 1 153 ? 12.419 42.503 -20.100 1.00 28.78 153 ILE A O 1
ATOM 1268 N N . VAL A 1 154 ? 11.980 40.808 -18.688 1.00 28.80 154 VAL A N 1
ATOM 1269 C CA . VAL A 1 154 ? 11.883 39.742 -19.691 1.00 28.80 154 VAL A CA 1
ATOM 1270 C C . VAL A 1 154 ? 10.468 39.177 -19.596 1.00 28.80 154 VAL A C 1
ATOM 1272 O O . VAL A 1 154 ? 10.004 38.850 -18.505 1.00 28.80 154 VAL A O 1
ATOM 1275 N N . MET A 1 155 ? 9.755 39.126 -20.724 1.00 23.91 155 MET A N 1
ATOM 1276 C CA . MET A 1 155 ? 8.427 38.506 -20.791 1.00 23.91 155 MET A CA 1
ATOM 1277 C C . MET A 1 155 ? 8.555 36.987 -20.576 1.00 23.91 155 MET A C 1
ATOM 1279 O O . MET A 1 155 ? 9.535 36.411 -21.051 1.00 23.91 155 MET A O 1
ATOM 1283 N N . PRO A 1 156 ? 7.608 36.330 -19.884 1.00 29.09 156 PRO A N 1
ATOM 1284 C CA . PRO A 1 156 ? 7.656 34.885 -19.688 1.00 29.09 156 PRO A CA 1
ATOM 1285 C C . PRO A 1 156 ? 7.452 34.136 -21.012 1.00 29.09 156 PRO A C 1
ATOM 1287 O O . PRO A 1 156 ? 6.601 34.514 -21.819 1.00 29.09 156 PRO A O 1
ATOM 1290 N N . GLU A 1 157 ? 8.222 33.066 -21.209 1.00 30.53 157 GLU A N 1
ATOM 1291 C CA . GLU A 1 157 ? 7.947 32.050 -22.231 1.00 30.53 157 GLU A CA 1
ATOM 1292 C C . GLU A 1 157 ? 6.843 31.082 -21.746 1.00 30.53 157 GLU A C 1
ATOM 1294 O O . GLU A 1 157 ? 6.371 31.173 -20.611 1.00 30.53 157 GLU A O 1
ATOM 1299 N N . GLU A 1 158 ? 6.364 30.224 -22.648 1.00 32.59 158 GLU A N 1
ATOM 1300 C CA . GLU A 1 158 ? 5.061 29.549 -22.554 1.00 32.59 158 GLU A CA 1
ATOM 1301 C C . GLU A 1 158 ? 4.981 28.441 -21.476 1.00 32.59 158 GLU A C 1
ATOM 1303 O O . GLU A 1 158 ? 5.986 27.885 -21.034 1.00 32.59 158 GLU A O 1
ATOM 1308 N N . GLU A 1 159 ? 3.758 28.125 -21.032 1.00 34.25 159 GLU A N 1
ATOM 1309 C CA . GLU A 1 159 ? 3.488 27.244 -19.886 1.00 34.25 159 GLU A CA 1
ATOM 1310 C C . GLU A 1 159 ? 3.803 25.757 -20.173 1.00 34.25 159 GLU A C 1
ATOM 1312 O O . GLU A 1 159 ? 3.055 25.077 -20.877 1.00 34.25 159 GLU A O 1
ATOM 1317 N N . GLU A 1 160 ? 4.861 25.205 -19.564 1.00 32.34 160 GLU A N 1
ATOM 1318 C CA . GLU A 1 160 ? 5.003 23.747 -19.417 1.00 32.34 160 GLU A CA 1
ATOM 1319 C C . GLU A 1 160 ? 4.001 23.210 -18.373 1.00 32.34 160 GLU A C 1
ATOM 1321 O O . GLU A 1 160 ? 3.884 23.755 -17.272 1.00 32.34 160 GLU A O 1
ATOM 1326 N N . GLU A 1 161 ? 3.312 22.101 -18.678 1.00 35.03 161 GLU A N 1
ATOM 1327 C CA . GLU A 1 161 ? 2.419 21.419 -17.727 1.00 35.03 161 GLU A CA 1
ATOM 1328 C C . GLU A 1 161 ? 3.204 20.970 -16.478 1.00 35.03 161 GLU A C 1
ATOM 1330 O O . GLU A 1 161 ? 4.001 20.030 -16.518 1.00 35.03 161 GLU A O 1
ATOM 1335 N N . GLY A 1 162 ? 2.994 21.671 -15.359 1.00 36.25 162 GLY A N 1
ATOM 1336 C CA . GLY A 1 162 ? 3.948 21.714 -14.248 1.00 36.25 162 GLY A CA 1
ATOM 1337 C C . GLY A 1 162 ? 4.339 20.362 -13.638 1.00 36.25 162 GLY A C 1
ATOM 1338 O O . GLY A 1 162 ? 3.575 19.750 -12.882 1.00 36.25 162 GLY A O 1
ATOM 1339 N N . GLU A 1 163 ? 5.592 19.940 -13.850 1.00 42.16 163 GLU A N 1
ATOM 1340 C CA . GLU A 1 163 ? 6.173 18.806 -13.129 1.00 42.16 163 GLU A CA 1
ATOM 1341 C C . GLU A 1 163 ? 6.361 19.170 -11.643 1.00 42.16 163 GLU A C 1
ATOM 1343 O O . GLU A 1 163 ? 7.389 19.718 -11.246 1.00 42.16 163 GLU A O 1
ATOM 1348 N N . LEU A 1 164 ? 5.360 18.830 -10.812 1.00 46.09 164 LEU A N 1
ATOM 1349 C CA . LEU A 1 164 ? 5.375 18.973 -9.343 1.00 46.09 164 LEU A CA 1
ATOM 1350 C C . LEU A 1 164 ? 6.775 18.733 -8.764 1.00 46.09 164 LEU A C 1
ATOM 1352 O O . LEU A 1 164 ? 7.380 17.690 -9.041 1.00 46.09 164 LEU A O 1
ATOM 1356 N N . SER A 1 165 ? 7.278 19.656 -7.943 1.00 46.31 165 SER A N 1
ATOM 1357 C CA . SER A 1 165 ? 8.699 19.694 -7.597 1.00 46.31 165 SER A CA 1
ATOM 1358 C C . SER A 1 165 ? 9.156 18.471 -6.786 1.00 46.31 165 SER A C 1
ATOM 1360 O O . SER A 1 165 ? 8.369 17.656 -6.288 1.00 46.31 165 SER A O 1
ATOM 1362 N N . LYS A 1 166 ? 10.475 18.325 -6.615 1.00 47.53 166 LYS A N 1
ATOM 1363 C CA . LYS A 1 166 ? 11.040 17.317 -5.699 1.00 47.53 166 LYS A CA 1
ATOM 1364 C C . LYS A 1 166 ? 10.787 17.645 -4.224 1.00 47.53 166 LYS A C 1
ATOM 1366 O O . LYS A 1 166 ? 10.864 16.739 -3.400 1.00 47.53 166 LYS A O 1
ATOM 1371 N N . GLU A 1 167 ? 10.475 18.895 -3.894 1.00 46.38 167 GLU A N 1
ATOM 1372 C CA . GLU A 1 167 ? 10.309 19.376 -2.517 1.00 46.38 167 GLU A CA 1
ATOM 1373 C C . GLU A 1 167 ? 8.863 19.173 -2.017 1.00 46.38 167 GLU A C 1
ATOM 1375 O O . GLU A 1 167 ? 8.631 18.957 -0.824 1.00 46.38 167 GLU A O 1
ATOM 1380 N N . ASP A 1 168 ? 7.906 19.070 -2.948 1.00 54.66 168 ASP A N 1
ATOM 1381 C CA . ASP A 1 168 ? 6.497 18.736 -2.692 1.00 54.66 168 ASP A CA 1
ATOM 1382 C C . ASP A 1 168 ? 6.245 17.250 -2.383 1.00 54.66 168 ASP A C 1
ATOM 1384 O O . ASP A 1 168 ? 5.153 16.879 -1.946 1.00 54.66 168 ASP A O 1
ATOM 1388 N N . LYS A 1 169 ? 7.226 16.372 -2.627 1.00 59.72 169 LYS A N 1
ATOM 1389 C CA . LYS A 1 169 ? 7.054 14.908 -2.622 1.00 59.72 169 LYS A CA 1
ATOM 1390 C C . LYS A 1 169 ? 7.613 14.282 -1.343 1.00 59.72 169 LYS A C 1
ATOM 1392 O O . LYS A 1 169 ? 8.783 13.914 -1.248 1.00 59.72 169 LYS A O 1
ATOM 1397 N N . LEU A 1 170 ? 6.745 14.103 -0.349 1.00 69.94 170 LEU A N 1
ATOM 1398 C CA . LEU A 1 170 ? 7.096 13.499 0.938 1.00 69.94 170 LEU A CA 1
ATOM 1399 C C . LEU A 1 170 ? 7.150 11.965 0.839 1.00 69.94 170 LEU A C 1
ATOM 1401 O O . LEU A 1 170 ? 6.129 11.268 0.856 1.00 69.94 170 LEU A O 1
ATOM 1405 N N . LEU A 1 171 ? 8.373 11.442 0.721 1.00 73.50 171 LEU A N 1
ATOM 1406 C CA . LEU A 1 171 ? 8.672 10.026 0.499 1.00 73.50 171 LEU A CA 1
ATOM 1407 C C . LEU A 1 171 ? 8.144 9.132 1.635 1.00 73.50 171 LEU A C 1
ATOM 1409 O O . LEU A 1 171 ? 8.708 9.098 2.726 1.00 73.50 171 LEU A O 1
ATOM 1413 N N . SER A 1 172 ? 7.080 8.372 1.363 1.00 79.31 172 SER A N 1
ATOM 1414 C CA . SER A 1 172 ? 6.481 7.442 2.334 1.00 79.31 172 SER A CA 1
ATOM 1415 C C . SER A 1 172 ? 7.131 6.057 2.270 1.00 79.31 172 SER A C 1
ATOM 1417 O O . SER A 1 172 ? 7.350 5.421 3.298 1.00 79.31 172 SER A O 1
ATOM 1419 N N . THR A 1 173 ? 7.496 5.604 1.068 1.00 83.94 173 THR A N 1
ATOM 1420 C CA . THR A 1 173 ? 8.307 4.400 0.846 1.00 83.94 173 THR A CA 1
ATOM 1421 C C . THR A 1 173 ? 9.422 4.697 -0.152 1.00 83.94 173 THR A C 1
ATOM 1423 O O . THR A 1 173 ? 9.198 5.360 -1.159 1.00 83.94 173 THR A O 1
ATOM 1426 N N . ARG A 1 174 ? 10.640 4.204 0.111 1.00 87.25 174 ARG A N 1
ATOM 1427 C CA . ARG A 1 174 ? 11.726 4.219 -0.888 1.00 87.25 174 ARG A CA 1
ATOM 1428 C C . ARG A 1 174 ? 11.374 3.266 -2.032 1.00 87.25 174 ARG A C 1
ATOM 1430 O O . ARG A 1 174 ? 10.636 2.309 -1.800 1.00 87.25 174 ARG A O 1
ATOM 1437 N N . ILE A 1 175 ? 11.955 3.475 -3.216 1.00 91.44 175 ILE A N 1
ATOM 1438 C CA . ILE A 1 175 ? 11.823 2.537 -4.343 1.00 91.44 175 ILE A CA 1
ATOM 1439 C C . ILE A 1 175 ? 12.233 1.131 -3.888 1.00 91.44 175 ILE A C 1
ATOM 1441 O O . ILE A 1 175 ? 13.303 0.952 -3.307 1.00 91.44 175 ILE A O 1
ATOM 1445 N N . HIS A 1 176 ? 11.384 0.141 -4.141 1.00 92.12 176 HIS A N 1
ATOM 1446 C CA . HIS A 1 176 ? 11.628 -1.256 -3.792 1.00 92.12 176 HIS A CA 1
ATOM 1447 C C . HIS A 1 176 ? 10.827 -2.201 -4.693 1.00 92.12 176 HIS A C 1
ATOM 1449 O O . HIS A 1 176 ? 9.979 -1.762 -5.465 1.00 92.12 176 HIS A O 1
ATOM 1455 N N . THR A 1 177 ? 11.085 -3.506 -4.602 1.00 93.19 177 THR A N 1
ATOM 1456 C CA . THR A 1 177 ? 10.264 -4.545 -5.241 1.00 93.19 177 THR A CA 1
ATOM 1457 C C . THR A 1 177 ? 9.615 -5.442 -4.189 1.00 93.19 177 THR A C 1
ATOM 1459 O O . THR A 1 177 ? 10.086 -5.512 -3.050 1.00 93.19 177 THR A O 1
ATOM 1462 N N . ASP A 1 178 ? 8.531 -6.133 -4.554 1.00 91.94 178 ASP A N 1
ATOM 1463 C CA . ASP A 1 178 ? 7.800 -7.006 -3.628 1.00 91.94 178 ASP A CA 1
ATOM 1464 C C . ASP A 1 178 ? 7.875 -8.503 -3.940 1.00 91.94 178 ASP A C 1
ATOM 1466 O O . ASP A 1 178 ? 8.085 -8.915 -5.084 1.00 91.94 178 ASP A O 1
ATOM 1470 N N . ARG A 1 179 ? 7.726 -9.316 -2.880 1.00 89.69 179 ARG A N 1
ATOM 1471 C CA . ARG A 1 179 ? 7.783 -10.797 -2.899 1.00 89.69 179 ARG A CA 1
ATOM 1472 C C . ARG A 1 179 ? 6.495 -11.433 -3.421 1.00 89.69 179 ARG A C 1
ATOM 1474 O O . ARG A 1 179 ? 6.506 -12.608 -3.782 1.00 89.69 179 ARG A O 1
ATOM 1481 N N . GLN A 1 180 ? 5.424 -10.661 -3.414 1.00 91.69 180 GLN A N 1
ATOM 1482 C CA . GLN A 1 180 ? 4.044 -11.015 -3.686 1.00 91.69 180 GLN A CA 1
ATOM 1483 C C . GLN A 1 180 ? 3.479 -10.025 -4.706 1.00 91.69 180 GLN A C 1
ATOM 1485 O O . GLN A 1 180 ? 4.031 -8.938 -4.885 1.00 91.69 180 GLN A O 1
ATOM 1490 N N . ASP A 1 181 ? 2.401 -10.398 -5.377 1.00 94.19 181 ASP A N 1
ATOM 1491 C CA . ASP A 1 181 ? 1.615 -9.463 -6.181 1.00 94.19 181 ASP A CA 1
ATOM 1492 C C . ASP A 1 181 ? 0.653 -8.745 -5.220 1.00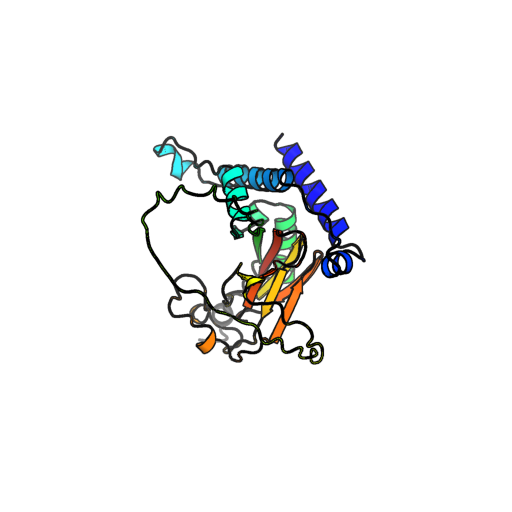 94.19 181 ASP A C 1
ATOM 1494 O O . ASP A 1 181 ? 0.136 -9.384 -4.298 1.00 94.19 181 ASP A O 1
ATOM 1498 N N . VAL A 1 182 ? 0.461 -7.430 -5.366 1.00 95.88 182 VAL A N 1
ATOM 1499 C CA . VAL A 1 182 ? -0.353 -6.635 -4.429 1.00 95.88 182 VAL A CA 1
ATOM 1500 C C . VAL A 1 182 ? -1.477 -5.882 -5.129 1.00 95.88 182 VAL A C 1
ATOM 1502 O O . VAL A 1 182 ? -1.291 -5.317 -6.207 1.00 95.88 182 VAL A O 1
ATOM 1505 N N . PHE A 1 183 ? -2.628 -5.821 -4.465 1.00 96.56 183 PHE A N 1
ATOM 1506 C CA . PHE A 1 183 ? -3.666 -4.833 -4.734 1.00 96.56 183 PHE A CA 1
ATOM 1507 C C . PHE A 1 183 ? -3.580 -3.742 -3.670 1.00 96.56 183 PHE A C 1
AT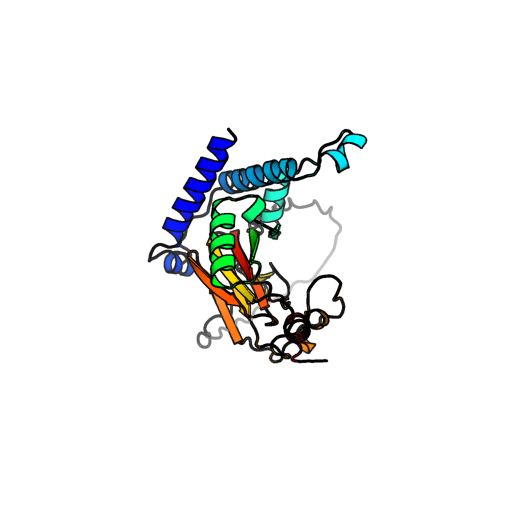OM 1509 O O . PHE A 1 183 ? -3.659 -4.022 -2.475 1.00 96.56 183 PHE A O 1
ATOM 1516 N N . VAL A 1 184 ? -3.389 -2.504 -4.108 1.00 96.62 184 VAL A N 1
ATOM 1517 C CA . VAL A 1 184 ? -3.458 -1.306 -3.275 1.00 96.62 184 VAL A CA 1
ATOM 1518 C C . VAL A 1 184 ? -4.863 -0.742 -3.413 1.00 96.62 184 VAL A C 1
ATOM 1520 O O . VAL A 1 184 ? -5.249 -0.368 -4.515 1.00 96.62 184 VAL A O 1
ATOM 1523 N N . PHE A 1 185 ? -5.604 -0.657 -2.315 1.00 93.88 185 PHE A N 1
ATOM 1524 C CA . PHE A 1 185 ? -6.862 0.079 -2.227 1.00 93.88 185 PHE A CA 1
ATOM 1525 C C . PHE A 1 185 ? -6.620 1.383 -1.468 1.00 93.88 185 PHE A C 1
ATOM 1527 O O . PHE A 1 185 ? -6.199 1.367 -0.305 1.00 93.88 185 PHE A O 1
ATOM 1534 N N . GLN A 1 186 ? -6.856 2.511 -2.132 1.00 91.62 186 GLN A N 1
ATOM 1535 C CA . GLN A 1 186 ? -6.773 3.833 -1.525 1.00 91.62 186 GLN A CA 1
ATOM 1536 C C . GLN A 1 186 ? 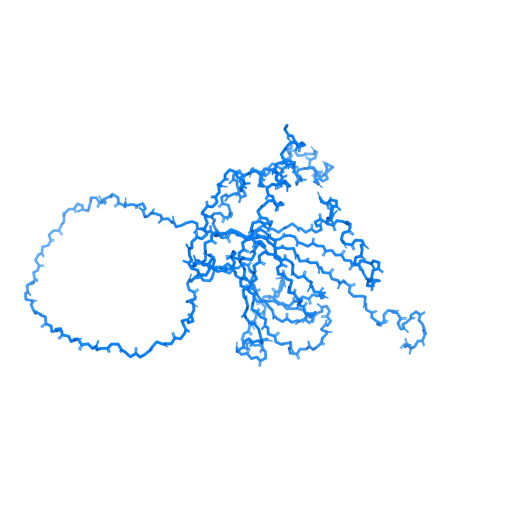-8.086 4.100 -0.778 1.00 91.62 186 GLN A C 1
ATOM 1538 O O . GLN A 1 186 ? -9.154 4.124 -1.383 1.00 91.62 186 GLN A O 1
ATOM 1543 N N . ALA A 1 187 ? -8.019 4.269 0.543 1.00 85.00 187 ALA A N 1
ATOM 1544 C CA . ALA A 1 187 ? -9.210 4.371 1.390 1.00 85.00 187 ALA A CA 1
ATOM 1545 C C . ALA A 1 187 ? -9.519 5.806 1.833 1.00 85.00 187 ALA A C 1
ATOM 1547 O O . ALA A 1 187 ? -10.673 6.123 2.095 1.00 85.00 187 ALA A O 1
ATOM 1548 N N . HIS A 1 188 ? -8.500 6.662 1.935 1.00 83.44 188 HIS A N 1
ATOM 1549 C CA . HIS A 1 188 ? -8.641 8.028 2.439 1.00 83.44 188 HIS A CA 1
ATOM 1550 C C . HIS A 1 188 ? -7.472 8.911 1.975 1.00 83.44 188 HIS A C 1
ATOM 1552 O O . HIS A 1 188 ? -6.322 8.450 1.968 1.00 83.44 188 HIS A O 1
ATOM 1558 N N . GLY A 1 189 ? -7.757 10.170 1.626 1.00 82.50 189 GLY A N 1
ATOM 1559 C CA . GLY A 1 189 ? -6.781 11.136 1.107 1.00 82.50 189 GLY A CA 1
ATOM 1560 C C . GLY A 1 189 ? -6.121 10.697 -0.208 1.00 82.50 189 GLY A C 1
ATOM 1561 O O . GLY A 1 189 ? -6.499 9.685 -0.803 1.00 82.50 189 GLY A O 1
ATOM 1562 N N . VAL A 1 190 ? -5.097 11.431 -0.660 1.00 85.38 190 VAL A N 1
ATOM 1563 C CA . VAL A 1 190 ? -4.426 11.187 -1.957 1.00 85.38 190 VAL A CA 1
ATOM 1564 C C . VAL A 1 190 ? -3.006 10.637 -1.789 1.00 85.38 190 VAL A C 1
ATOM 1566 O O . VAL A 1 190 ? -2.278 10.988 -0.856 1.00 85.38 190 VAL A O 1
ATOM 1569 N N . LYS A 1 191 ? -2.590 9.752 -2.704 1.00 89.44 191 LYS A N 1
ATOM 1570 C CA . LYS A 1 191 ? -1.255 9.128 -2.709 1.00 89.44 191 LYS A CA 1
ATOM 1571 C C . LYS A 1 191 ? -0.670 9.078 -4.121 1.00 89.44 191 LYS A C 1
ATOM 1573 O O . LYS A 1 191 ? -1.318 8.551 -5.022 1.00 89.44 191 LYS A O 1
ATOM 1578 N N . ARG A 1 192 ? 0.574 9.542 -4.315 1.00 92.31 192 ARG A N 1
ATOM 1579 C CA . ARG A 1 192 ? 1.308 9.304 -5.573 1.00 92.31 192 ARG A CA 1
ATOM 1580 C C . ARG A 1 192 ? 1.903 7.906 -5.556 1.00 92.31 192 ARG A C 1
ATOM 1582 O O . ARG A 1 192 ? 2.560 7.542 -4.578 1.00 92.31 192 ARG A O 1
ATOM 1589 N N . TRP A 1 193 ? 1.729 7.167 -6.642 1.00 95.62 193 TRP A N 1
ATOM 1590 C CA . TRP A 1 193 ? 2.334 5.861 -6.874 1.00 95.62 193 TRP A CA 1
ATOM 1591 C C . TRP A 1 193 ? 3.125 5.877 -8.175 1.00 95.62 193 TRP A C 1
ATOM 1593 O O . TRP A 1 193 ? 2.556 6.019 -9.255 1.00 95.62 193 TRP A O 1
ATOM 1603 N N . THR A 1 194 ? 4.439 5.689 -8.058 1.00 95.62 194 THR A N 1
ATOM 1604 C CA . THR A 1 194 ? 5.361 5.644 -9.196 1.00 95.62 194 THR A CA 1
ATOM 1605 C C . THR A 1 194 ? 5.877 4.218 -9.358 1.00 95.62 194 THR A C 1
ATOM 1607 O O . THR A 1 194 ? 6.458 3.659 -8.424 1.00 95.62 194 THR A O 1
ATOM 1610 N N . LEU A 1 195 ? 5.654 3.621 -10.528 1.00 95.81 195 LEU A N 1
ATOM 1611 C CA . LEU A 1 195 ? 5.969 2.235 -10.880 1.00 95.81 195 LEU A CA 1
ATOM 1612 C C . LEU A 1 195 ? 6.904 2.189 -12.094 1.00 95.81 195 LEU A C 1
ATOM 1614 O O . LEU A 1 195 ? 6.741 2.941 -13.055 1.00 95.81 195 LEU A O 1
ATOM 1618 N N . TRP A 1 196 ? 7.808 1.211 -12.124 1.00 95.31 196 TRP A N 1
ATOM 1619 C CA . TRP A 1 196 ? 8.642 0.884 -13.283 1.00 95.31 196 TRP A CA 1
ATOM 1620 C C . TRP A 1 196 ? 8.458 -0.586 -13.675 1.00 95.31 196 TRP A C 1
ATOM 1622 O O . TRP A 1 196 ? 8.164 -1.441 -12.841 1.00 95.31 196 TRP A O 1
ATOM 1632 N N . LYS A 1 197 ? 8.689 -0.913 -14.952 1.00 93.38 197 LYS A N 1
ATOM 1633 C CA . LYS A 1 197 ? 8.797 -2.314 -15.396 1.00 93.38 197 LYS A CA 1
ATOM 1634 C C . LYS A 1 197 ? 9.984 -2.999 -14.682 1.00 93.38 197 LYS A C 1
ATOM 1636 O O . LYS A 1 197 ? 10.993 -2.342 -14.426 1.00 93.38 197 LYS A O 1
ATOM 1641 N N . PRO A 1 198 ? 9.923 -4.304 -14.368 1.00 91.19 198 PRO A N 1
ATOM 1642 C CA . PRO A 1 198 ? 11.017 -5.003 -13.697 1.00 91.19 198 PRO A CA 1
ATOM 1643 C C . PRO A 1 198 ? 12.114 -5.450 -14.676 1.00 91.19 198 PRO A C 1
ATOM 1645 O O . PRO A 1 198 ? 11.811 -5.940 -15.764 1.00 91.19 198 PRO A O 1
ATOM 1648 N N . LYS A 1 199 ? 13.393 -5.387 -14.262 1.00 88.00 199 LYS A N 1
ATOM 1649 C CA . LYS A 1 199 ? 14.514 -6.014 -15.005 1.00 88.00 199 LYS A CA 1
ATOM 1650 C C . LYS A 1 199 ? 14.389 -7.539 -15.083 1.00 88.00 199 LYS A C 1
ATOM 1652 O O . LYS A 1 199 ? 14.758 -8.140 -16.085 1.00 88.00 199 LYS A O 1
ATOM 1657 N N . VAL A 1 200 ? 13.865 -8.162 -14.028 1.00 85.81 200 VAL A N 1
ATOM 1658 C CA . VAL A 1 200 ? 13.647 -9.611 -13.928 1.00 85.81 200 VAL A CA 1
ATOM 1659 C C . VAL A 1 200 ? 12.152 -9.856 -13.768 1.00 85.81 200 VAL A C 1
ATOM 1661 O O . VAL A 1 200 ? 11.570 -9.442 -12.770 1.00 85.81 200 VAL A O 1
ATOM 1664 N N . LYS A 1 201 ? 11.519 -10.531 -14.733 1.00 86.44 201 LYS A N 1
ATOM 1665 C CA . LYS A 1 201 ? 10.106 -10.930 -14.623 1.00 86.44 201 LYS A CA 1
ATOM 1666 C C . LYS A 1 201 ? 9.950 -12.025 -13.559 1.00 86.44 201 LYS A C 1
ATOM 1668 O O . LYS A 1 201 ? 10.751 -12.954 -13.524 1.00 86.44 201 LYS A O 1
ATOM 1673 N N . LEU A 1 202 ? 8.901 -11.928 -12.735 1.00 83.50 202 LEU A N 1
ATOM 1674 C CA . LEU A 1 202 ? 8.539 -12.901 -11.688 1.00 83.50 202 LEU A CA 1
ATOM 1675 C C . LEU A 1 202 ? 9.720 -13.319 -10.770 1.00 83.50 202 LEU A C 1
ATOM 1677 O O . LEU A 1 202 ? 9.962 -14.516 -10.595 1.00 83.50 202 LEU A O 1
ATOM 1681 N N . PRO A 1 203 ? 10.464 -12.364 -10.179 1.00 86.06 203 PRO A N 1
ATOM 1682 C CA . PRO A 1 203 ? 11.714 -12.640 -9.473 1.00 86.06 203 PRO A CA 1
ATOM 1683 C C . PRO A 1 203 ? 11.528 -13.563 -8.263 1.00 86.06 203 PRO A C 1
ATOM 1685 O O . PRO A 1 203 ? 10.534 -13.501 -7.537 1.00 86.06 203 PRO A O 1
ATOM 1688 N N . GLY A 1 204 ? 12.531 -14.407 -8.012 1.00 82.88 204 GLY A N 1
ATOM 1689 C CA . GLY A 1 204 ? 12.590 -15.238 -6.815 1.00 82.88 204 GLY A CA 1
ATOM 1690 C C . GLY A 1 204 ? 12.935 -14.434 -5.557 1.00 82.88 204 GLY A C 1
ATOM 1691 O O . GLY A 1 204 ? 13.474 -13.335 -5.620 1.00 82.88 204 GLY A O 1
ATOM 1692 N N . PHE A 1 205 ? 12.710 -15.027 -4.380 1.00 79.94 205 PHE A N 1
ATOM 1693 C CA . PHE A 1 205 ? 12.897 -14.405 -3.055 1.00 79.94 205 PHE A CA 1
ATOM 1694 C C . PHE A 1 205 ? 14.207 -13.603 -2.863 1.00 79.94 205 PHE A C 1
ATOM 1696 O O . PHE A 1 205 ? 14.190 -12.571 -2.187 1.00 79.94 205 PHE A O 1
ATOM 1703 N N . ARG A 1 206 ? 15.326 -14.076 -3.440 1.00 82.69 206 ARG A N 1
ATOM 1704 C CA . ARG A 1 206 ? 16.670 -13.455 -3.365 1.00 82.69 206 ARG A CA 1
ATOM 1705 C C . ARG A 1 206 ? 16.924 -12.348 -4.404 1.00 82.69 206 ARG A C 1
ATOM 1707 O O . ARG A 1 206 ? 17.952 -11.696 -4.337 1.00 82.69 206 ARG A O 1
ATOM 1714 N N . GLN A 1 207 ? 16.015 -12.157 -5.357 1.00 85.88 207 GLN A N 1
ATOM 1715 C CA . GLN A 1 207 ? 16.059 -11.114 -6.391 1.00 85.88 207 GLN A CA 1
ATOM 1716 C C . GLN A 1 207 ? 15.118 -9.939 -6.056 1.00 85.88 207 GLN A C 1
ATOM 1718 O O . GLN A 1 207 ? 14.948 -9.033 -6.867 1.00 85.88 207 GLN A O 1
ATOM 1723 N N . ILE A 1 208 ? 14.498 -9.960 -4.871 1.00 88.19 208 ILE A N 1
ATOM 1724 C CA . ILE A 1 208 ? 13.702 -8.853 -4.334 1.00 88.19 208 ILE A CA 1
ATOM 1725 C C . ILE A 1 208 ? 14.638 -7.809 -3.729 1.00 88.19 208 ILE A C 1
ATOM 1727 O O . ILE A 1 208 ? 15.585 -8.179 -3.034 1.00 88.19 208 ILE A O 1
ATOM 1731 N N . ARG A 1 209 ? 14.380 -6.531 -4.014 1.00 90.06 209 ARG A N 1
ATOM 1732 C CA . ARG A 1 209 ? 15.312 -5.421 -3.798 1.00 90.06 209 ARG A CA 1
ATOM 1733 C C . ARG A 1 209 ? 14.677 -4.256 -3.037 1.00 90.06 209 ARG A C 1
ATOM 1735 O O . ARG A 1 209 ? 13.461 -4.088 -3.066 1.00 90.06 209 ARG A O 1
ATOM 1742 N N . GLY A 1 210 ? 15.498 -3.443 -2.375 1.00 83.69 210 GLY A N 1
ATOM 1743 C CA . GLY A 1 210 ? 15.068 -2.229 -1.666 1.00 83.69 210 GLY A CA 1
ATOM 1744 C C . GLY A 1 210 ? 14.319 -2.472 -0.345 1.00 83.69 210 GLY A C 1
ATOM 1745 O O . GLY A 1 210 ? 13.778 -1.530 0.228 1.00 83.69 210 GLY A O 1
ATOM 1746 N N . LYS A 1 211 ? 14.294 -3.715 0.163 1.00 80.62 211 LYS A N 1
ATOM 1747 C CA . LYS A 1 211 ? 13.747 -4.071 1.487 1.00 80.62 211 LYS A CA 1
ATOM 1748 C C . LYS A 1 211 ? 14.829 -4.645 2.405 1.00 80.62 211 LYS A C 1
ATOM 1750 O O . LYS A 1 211 ? 15.769 -5.293 1.948 1.00 80.62 211 LYS A O 1
ATOM 1755 N N . ASN A 1 212 ? 14.628 -4.483 3.712 1.00 73.25 212 ASN A N 1
ATOM 1756 C CA . ASN A 1 212 ? 15.474 -5.019 4.783 1.00 73.25 212 ASN A CA 1
ATOM 1757 C C . ASN A 1 212 ? 16.952 -4.589 4.629 1.00 73.25 212 ASN A C 1
ATOM 1759 O O . ASN A 1 212 ? 17.240 -3.419 4.399 1.00 73.25 212 ASN A O 1
ATOM 1763 N N . GLU A 1 213 ? 17.893 -5.525 4.770 1.00 64.94 213 GLU A N 1
ATOM 1764 C CA . GLU A 1 213 ? 19.342 -5.287 4.766 1.00 64.94 213 GLU A CA 1
ATOM 1765 C C . GLU A 1 213 ? 19.958 -5.143 3.359 1.00 64.94 213 GLU A C 1
ATOM 1767 O O . GLU A 1 213 ? 21.172 -5.259 3.206 1.00 64.94 213 GLU A O 1
ATOM 1772 N N . ASP A 1 214 ? 19.156 -4.869 2.324 1.00 77.12 214 ASP A N 1
ATOM 1773 C CA . ASP A 1 21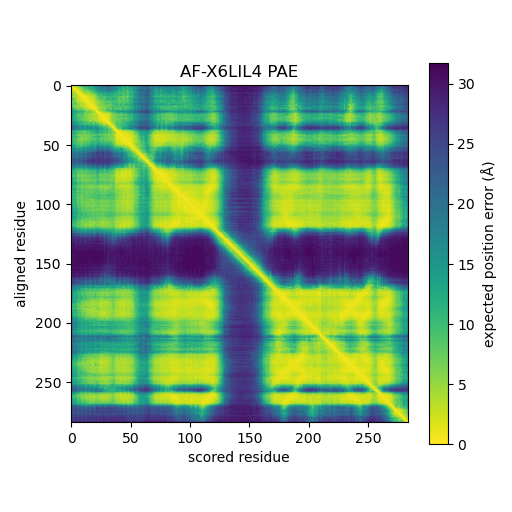4 ? 19.629 -4.605 0.956 1.00 77.12 214 ASP A CA 1
ATOM 1774 C C . ASP A 1 214 ? 20.292 -3.217 0.835 1.00 77.12 214 ASP A C 1
ATOM 1776 O O . ASP A 1 214 ? 19.834 -2.321 0.124 1.00 77.12 214 ASP A O 1
ATOM 1780 N N . ARG A 1 215 ? 21.402 -3.040 1.562 1.00 67.81 215 ARG A N 1
ATOM 1781 C CA . ARG A 1 215 ? 22.224 -1.817 1.607 1.00 67.81 215 ARG A CA 1
ATOM 1782 C C . ARG A 1 215 ? 22.827 -1.456 0.244 1.00 67.81 215 ARG A C 1
ATOM 1784 O O . ARG A 1 215 ? 23.214 -0.312 0.042 1.00 67.81 215 ARG A O 1
ATOM 1791 N N . ASN A 1 216 ? 22.859 -2.413 -0.685 1.00 71.94 216 ASN A N 1
ATOM 1792 C CA . ASN A 1 216 ? 23.403 -2.276 -2.035 1.00 71.94 216 ASN A CA 1
ATOM 1793 C C . ASN A 1 216 ? 22.294 -1.983 -3.072 1.00 71.94 216 ASN A C 1
ATOM 1795 O O . ASN A 1 216 ? 22.438 -2.282 -4.264 1.00 71.94 216 ASN A O 1
ATOM 1799 N N . PHE A 1 217 ? 21.147 -1.452 -2.637 1.00 80.44 217 PHE A N 1
ATOM 1800 C CA . PHE A 1 217 ? 20.092 -0.998 -3.538 1.00 80.44 217 PHE A CA 1
ATOM 1801 C C . PHE A 1 217 ? 20.300 0.453 -3.986 1.00 80.44 217 PHE A C 1
ATOM 1803 O O . PHE A 1 217 ? 19.826 1.390 -3.347 1.00 80.44 217 PHE A O 1
ATOM 1810 N N . ASN A 1 218 ? 20.959 0.626 -5.132 1.00 82.94 218 ASN A N 1
ATOM 1811 C CA . ASN A 1 218 ? 20.927 1.871 -5.896 1.00 82.94 218 ASN A CA 1
ATOM 1812 C C . ASN A 1 218 ? 19.780 1.831 -6.934 1.00 82.94 218 ASN A C 1
ATOM 1814 O O . ASN A 1 218 ? 19.842 1.015 -7.858 1.00 82.94 218 ASN A O 1
ATOM 1818 N N . PRO A 1 219 ? 18.746 2.691 -6.845 1.00 81.44 219 PRO A N 1
ATOM 1819 C CA . PRO A 1 219 ? 17.683 2.739 -7.846 1.00 81.44 219 PRO A CA 1
ATOM 1820 C C . PRO A 1 219 ? 18.195 2.930 -9.280 1.00 81.44 219 PRO A C 1
ATOM 1822 O O . PRO A 1 219 ? 17.671 2.291 -10.189 1.00 81.44 219 PRO A O 1
ATOM 1825 N N . GLU A 1 220 ? 19.241 3.734 -9.498 1.00 81.19 220 GLU A N 1
ATOM 1826 C CA . GLU A 1 220 ? 19.756 4.011 -10.848 1.00 81.19 220 GLU A CA 1
ATOM 1827 C C . GLU A 1 220 ? 20.337 2.763 -11.531 1.00 81.19 220 GLU A C 1
ATOM 1829 O O . GLU A 1 220 ? 20.198 2.588 -12.741 1.00 81.19 220 GLU A O 1
ATOM 1834 N N . GLU A 1 221 ? 20.931 1.854 -10.755 1.00 81.50 221 GLU A N 1
ATOM 1835 C CA . GLU A 1 221 ? 21.463 0.580 -11.249 1.00 81.50 221 GLU A CA 1
ATOM 1836 C C . GLU A 1 221 ? 20.381 -0.488 -11.436 1.00 81.50 221 GLU A C 1
ATOM 1838 O O . GLU A 1 221 ? 20.537 -1.384 -12.270 1.00 81.50 221 GLU A O 1
ATOM 1843 N N . HIS A 1 222 ? 19.283 -0.433 -10.674 1.00 79.69 222 HIS A N 1
ATOM 1844 C CA . HIS A 1 222 ? 18.304 -1.529 -10.599 1.00 79.69 222 HIS A CA 1
ATOM 1845 C C . HIS A 1 222 ? 17.000 -1.256 -11.367 1.00 79.69 222 HIS A C 1
ATOM 1847 O O . HIS A 1 222 ? 16.341 -2.212 -11.783 1.00 79.69 222 HIS A O 1
ATOM 1853 N N . LEU A 1 223 ? 16.673 0.003 -11.673 1.00 86.81 223 LEU A N 1
ATOM 1854 C CA . LEU A 1 223 ? 15.611 0.372 -12.620 1.00 86.81 223 LEU A CA 1
ATOM 1855 C C . LEU A 1 223 ? 16.061 0.164 -14.084 1.00 86.81 223 LEU A C 1
ATOM 1857 O O . LEU A 1 223 ? 17.224 0.417 -14.407 1.00 86.81 223 LEU A O 1
ATOM 1861 N N . PRO A 1 224 ? 15.202 -0.332 -15.002 1.00 82.38 224 PRO A N 1
ATOM 1862 C CA . PRO A 1 224 ? 15.550 -0.480 -16.425 1.00 82.38 224 PRO A CA 1
ATOM 1863 C C . PRO A 1 224 ? 15.433 0.817 -17.235 1.00 82.38 224 PRO A C 1
ATOM 1865 O O . PRO A 1 224 ? 15.874 0.859 -18.376 1.00 82.38 224 PRO A O 1
ATOM 1868 N N . SER A 1 225 ? 14.816 1.847 -16.662 1.00 85.69 225 SER A N 1
ATOM 1869 C CA . SER A 1 225 ? 14.590 3.165 -17.250 1.00 85.69 225 SER A CA 1
ATOM 1870 C C . SER A 1 225 ? 14.529 4.177 -16.110 1.00 85.69 225 SER A C 1
ATOM 1872 O O . SER A 1 225 ? 14.026 3.835 -15.038 1.00 85.69 225 SER A O 1
ATOM 1874 N N . LYS A 1 226 ? 14.993 5.414 -16.332 1.00 84.88 226 LYS A N 1
ATOM 1875 C CA . LYS A 1 226 ? 14.724 6.514 -15.391 1.00 84.88 226 LYS A CA 1
ATOM 1876 C C . LYS A 1 226 ? 13.249 6.938 -15.466 1.00 84.88 226 LYS A C 1
ATOM 1878 O O . LYS A 1 226 ? 12.616 7.107 -14.428 1.00 84.88 226 LYS A O 1
ATOM 1883 N N . VAL A 1 227 ? 12.686 6.994 -16.677 1.00 89.75 227 VAL A N 1
ATOM 1884 C CA . VAL A 1 227 ? 11.257 7.257 -16.922 1.00 89.75 227 VAL A CA 1
ATOM 1885 C C . VAL A 1 227 ? 10.407 6.123 -16.320 1.00 89.75 227 VAL A C 1
ATOM 1887 O O . VAL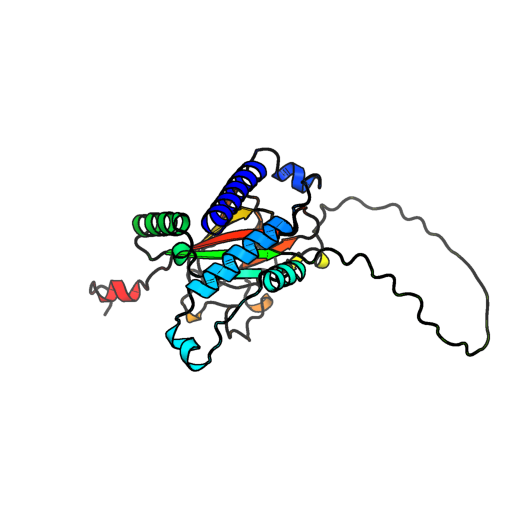 A 1 227 ? 10.702 4.953 -16.613 1.00 89.75 227 VAL A O 1
ATOM 1890 N N . PRO A 1 228 ? 9.386 6.428 -15.494 1.00 94.25 228 PRO A N 1
ATOM 1891 C CA . PRO A 1 228 ? 8.465 5.433 -14.953 1.00 94.25 228 PRO A CA 1
ATOM 1892 C C . PRO A 1 228 ? 7.604 4.790 -16.044 1.00 94.25 228 PRO A C 1
ATOM 1894 O O . PRO A 1 228 ? 7.422 5.322 -17.133 1.00 94.25 228 PRO A O 1
ATOM 1897 N N . TYR A 1 229 ? 7.061 3.612 -15.744 1.00 94.81 229 TYR A N 1
ATOM 1898 C CA . TYR A 1 229 ? 6.008 2.999 -16.558 1.00 94.81 229 TYR A CA 1
ATOM 1899 C C . TYR A 1 229 ? 4.644 3.645 -16.296 1.00 94.81 229 TYR A C 1
ATOM 1901 O O . TYR A 1 229 ? 3.812 3.724 -17.194 1.00 94.81 229 TYR A O 1
ATOM 1909 N N . MET A 1 230 ? 4.415 4.046 -15.049 1.00 95.50 230 MET A N 1
ATOM 1910 C CA . MET A 1 230 ? 3.173 4.620 -14.558 1.00 95.50 230 MET A CA 1
ATOM 1911 C C . MET A 1 230 ? 3.524 5.507 -13.366 1.00 95.50 230 MET A C 1
ATOM 1913 O O . MET A 1 230 ? 4.275 5.082 -12.490 1.00 95.50 230 MET A O 1
ATOM 1917 N N . ASP A 1 231 ? 3.000 6.724 -13.337 1.00 94.62 231 ASP A N 1
ATOM 1918 C CA . ASP A 1 231 ? 3.109 7.637 -12.203 1.00 94.62 231 ASP A CA 1
ATOM 1919 C C . ASP A 1 231 ? 1.737 8.288 -12.030 1.00 94.62 231 ASP A C 1
ATOM 1921 O O . ASP A 1 231 ? 1.290 9.032 -12.899 1.00 94.62 231 ASP A O 1
ATOM 1925 N N . VAL A 1 232 ? 1.012 7.885 -10.988 1.00 93.25 232 VAL A N 1
ATOM 1926 C CA . VAL A 1 232 ? -0.429 8.146 -10.842 1.00 93.25 232 VAL A CA 1
ATOM 1927 C C . VAL A 1 232 ? -0.768 8.653 -9.451 1.00 93.25 232 VAL A C 1
ATOM 1929 O O . VAL A 1 232 ? -0.091 8.338 -8.472 1.00 93.25 232 VAL A O 1
ATOM 1932 N N . LEU A 1 233 ? -1.849 9.423 -9.371 1.00 92.25 233 LEU A N 1
ATOM 1933 C CA . LEU A 1 233 ? -2.518 9.760 -8.122 1.00 92.25 233 LEU A CA 1
ATOM 1934 C C . LEU A 1 233 ? -3.627 8.738 -7.888 1.00 92.25 233 LEU A C 1
ATOM 1936 O O . LEU A 1 233 ? -4.414 8.491 -8.800 1.00 92.25 233 LEU A O 1
ATOM 1940 N N . LEU A 1 234 ? -3.681 8.161 -6.689 1.00 91.12 234 LEU A N 1
ATOM 1941 C CA . LEU A 1 234 ? -4.838 7.397 -6.228 1.00 91.12 234 LEU A CA 1
ATOM 1942 C C . LEU A 1 234 ? -5.658 8.260 -5.271 1.00 91.12 234 LEU A C 1
ATOM 1944 O O . LEU A 1 234 ? -5.097 8.853 -4.342 1.00 91.12 234 LEU A O 1
ATOM 1948 N N . TYR A 1 235 ? -6.968 8.272 -5.491 1.00 88.50 235 TYR A N 1
ATOM 1949 C CA . TYR A 1 235 ? -8.006 8.900 -4.679 1.00 88.50 235 TYR A CA 1
ATOM 1950 C C . TYR A 1 235 ? -8.842 7.817 -3.969 1.00 88.50 235 TYR A C 1
ATOM 1952 O O . TYR A 1 235 ? -8.776 6.643 -4.337 1.00 88.50 235 TYR A O 1
ATOM 1960 N N . PRO A 1 236 ? -9.626 8.155 -2.934 1.00 87.25 236 PRO A N 1
ATOM 1961 C CA . PRO A 1 236 ? -10.402 7.171 -2.181 1.00 87.25 236 PRO A CA 1
ATOM 1962 C C . PRO A 1 236 ? -11.414 6.409 -3.044 1.00 87.25 236 PRO A C 1
ATOM 1964 O O . PRO A 1 236 ? -12.258 6.998 -3.714 1.00 87.25 236 PRO A O 1
ATOM 1967 N N . GLY A 1 237 ? -11.311 5.078 -3.025 1.00 85.69 237 GLY A N 1
ATOM 1968 C CA . GLY A 1 237 ? -12.020 4.177 -3.937 1.00 85.69 237 GLY A CA 1
ATOM 1969 C C . GLY A 1 237 ? -11.137 3.573 -5.037 1.00 85.69 237 GLY A C 1
ATOM 1970 O O . GLY A 1 237 ? -11.463 2.490 -5.525 1.00 85.69 237 GLY A O 1
ATOM 1971 N N . ASP A 1 238 ? -10.009 4.199 -5.395 1.00 91.69 238 ASP A N 1
ATOM 1972 C CA . ASP A 1 238 ? -9.118 3.685 -6.441 1.00 91.69 238 ASP A CA 1
ATOM 1973 C C . ASP A 1 238 ? -8.405 2.389 -6.020 1.00 91.69 238 ASP A C 1
ATOM 1975 O O . ASP A 1 238 ? -7.945 2.228 -4.882 1.00 91.69 238 ASP A O 1
ATOM 1979 N N . ILE A 1 239 ? -8.247 1.481 -6.991 1.00 95.00 239 ILE A N 1
ATOM 1980 C CA . ILE A 1 239 ? -7.492 0.232 -6.850 1.00 95.00 239 ILE A CA 1
ATOM 1981 C C . ILE A 1 239 ? -6.331 0.212 -7.847 1.00 95.00 239 ILE A C 1
ATOM 1983 O O . ILE A 1 239 ? -6.536 0.257 -9.059 1.00 95.00 239 ILE A O 1
ATOM 1987 N N . LEU A 1 240 ? -5.107 0.054 -7.340 1.00 97.31 240 LEU A N 1
ATOM 1988 C CA . LEU A 1 240 ? -3.895 -0.134 -8.137 1.00 97.31 240 LEU A CA 1
ATOM 1989 C C . LEU A 1 240 ? -3.324 -1.540 -7.933 1.00 97.31 240 LEU A C 1
ATOM 1991 O O . LEU A 1 240 ? -2.942 -1.926 -6.830 1.00 97.31 240 LEU A O 1
ATOM 1995 N N . TYR A 1 241 ? -3.208 -2.298 -9.021 1.00 97.31 241 TYR A N 1
ATOM 1996 C CA . TYR A 1 241 ? -2.513 -3.583 -9.032 1.00 97.31 241 TYR A CA 1
ATOM 1997 C C . TYR A 1 241 ? -1.017 -3.391 -9.320 1.00 97.31 241 TYR A C 1
ATOM 1999 O O . TYR A 1 241 ? -0.649 -2.861 -10.371 1.00 97.31 241 TYR A O 1
ATOM 2007 N N . VAL A 1 242 ? -0.150 -3.862 -8.419 1.00 96.62 242 VAL A N 1
ATOM 2008 C CA . VAL A 1 242 ? 1.310 -3.868 -8.604 1.00 96.62 242 VAL A CA 1
ATOM 2009 C C . VAL A 1 242 ? 1.800 -5.324 -8.656 1.00 96.62 242 VAL A C 1
ATOM 2011 O O . VAL A 1 242 ? 1.783 -6.013 -7.630 1.00 96.62 242 VAL A O 1
ATOM 2014 N N . PRO A 1 243 ? 2.239 -5.834 -9.824 1.00 94.69 243 PRO A N 1
ATOM 2015 C CA . PRO A 1 243 ? 2.657 -7.227 -9.937 1.00 94.69 243 PRO A CA 1
ATOM 2016 C C . PRO A 1 243 ? 4.000 -7.490 -9.239 1.00 94.69 243 PRO A C 1
ATOM 2018 O O . PRO A 1 243 ? 4.858 -6.610 -9.107 1.00 94.69 243 PRO A O 1
ATOM 2021 N N . ARG A 1 244 ? 4.233 -8.744 -8.846 1.00 92.38 244 ARG A N 1
ATOM 2022 C CA . ARG A 1 244 ? 5.421 -9.181 -8.106 1.00 92.38 244 ARG A CA 1
ATOM 2023 C C . ARG A 1 244 ? 6.706 -8.784 -8.818 1.00 92.38 244 ARG A C 1
ATOM 2025 O O . ARG A 1 244 ? 6.914 -9.062 -10.002 1.00 92.38 244 ARG A O 1
ATOM 2032 N N . GLY A 1 245 ? 7.617 -8.195 -8.050 1.00 91.94 245 GLY A N 1
ATOM 2033 C CA . GLY A 1 245 ? 8.926 -7.785 -8.537 1.00 91.94 245 GLY A CA 1
ATOM 2034 C C . GLY A 1 245 ? 8.986 -6.443 -9.263 1.00 91.94 245 GLY A C 1
ATOM 2035 O O . GLY A 1 245 ? 10.097 -6.018 -9.571 1.00 91.94 245 GLY A O 1
ATOM 2036 N N . TRP A 1 246 ? 7.860 -5.773 -9.532 1.00 94.81 246 TRP A N 1
ATOM 2037 C CA . TRP A 1 246 ? 7.867 -4.441 -10.146 1.00 94.81 246 TRP A CA 1
ATOM 2038 C C . TRP A 1 246 ? 8.442 -3.406 -9.166 1.00 94.81 246 TRP A C 1
ATOM 2040 O O . TRP A 1 246 ? 7.950 -3.314 -8.034 1.00 94.81 246 TRP A O 1
ATOM 2050 N N . PRO A 1 247 ? 9.485 -2.642 -9.554 1.00 95.19 247 PRO A N 1
ATOM 2051 C CA . PRO A 1 247 ? 9.963 -1.529 -8.751 1.00 95.19 247 PRO A CA 1
ATOM 2052 C C . PRO A 1 247 ? 8.874 -0.476 -8.605 1.00 95.19 247 PRO A C 1
ATOM 2054 O O . PRO A 1 247 ? 8.271 -0.071 -9.600 1.00 95.19 247 PRO A O 1
ATOM 2057 N N . HIS A 1 248 ? 8.638 -0.029 -7.380 1.00 94.94 248 HIS A N 1
ATOM 2058 C CA . HIS A 1 248 ? 7.660 1.007 -7.089 1.00 94.94 248 HIS A CA 1
ATOM 2059 C C . HIS A 1 248 ? 8.028 1.802 -5.834 1.00 94.94 248 HIS A C 1
ATOM 2061 O O . HIS A 1 248 ? 8.797 1.339 -4.990 1.00 94.94 248 HIS A O 1
ATOM 2067 N N . GLN A 1 249 ? 7.466 3.002 -5.724 1.00 93.12 249 GLN A N 1
ATOM 2068 C CA . GLN A 1 249 ? 7.473 3.842 -4.526 1.00 93.12 249 GLN A CA 1
ATOM 2069 C C . GLN A 1 249 ? 6.114 4.523 -4.368 1.00 93.12 249 GLN A C 1
ATOM 2071 O O . GLN A 1 249 ? 5.363 4.657 -5.338 1.00 93.12 249 GLN A O 1
ATOM 2076 N N . ASN A 1 250 ? 5.844 5.032 -3.168 1.00 92.00 250 ASN A N 1
ATOM 2077 C CA . ASN A 1 250 ? 4.740 5.952 -2.939 1.00 92.00 250 ASN A CA 1
ATOM 2078 C C . ASN A 1 250 ? 5.152 7.172 -2.101 1.00 92.00 250 ASN A C 1
ATOM 2080 O O . ASN A 1 250 ? 6.004 7.100 -1.206 1.00 92.00 250 ASN A O 1
ATOM 2084 N N . THR A 1 251 ? 4.535 8.314 -2.404 1.00 88.12 251 THR A N 1
ATOM 2085 C CA . THR A 1 251 ? 4.753 9.585 -1.701 1.00 88.12 251 THR A CA 1
ATOM 2086 C C . THR A 1 251 ? 3.419 10.206 -1.307 1.00 88.12 251 THR A C 1
ATOM 2088 O O . THR A 1 251 ? 2.402 10.016 -1.976 1.00 88.12 251 THR A O 1
ATOM 2091 N N . LEU A 1 252 ? 3.427 10.968 -0.216 1.00 83.38 252 LEU A N 1
ATOM 2092 C CA . LEU A 1 252 ? 2.464 12.055 -0.058 1.00 83.38 252 LEU A CA 1
ATOM 2093 C C . LEU A 1 252 ? 2.869 13.203 -0.998 1.00 83.38 252 LEU A C 1
ATOM 2095 O O . LEU A 1 252 ? 4.017 13.271 -1.453 1.00 83.38 252 LEU A O 1
ATOM 2099 N N . ILE A 1 253 ? 1.926 14.093 -1.282 1.00 73.94 253 ILE A N 1
ATOM 2100 C CA . ILE A 1 253 ? 2.140 15.322 -2.048 1.00 73.94 253 ILE A CA 1
ATOM 2101 C C . ILE A 1 253 ? 1.696 16.488 -1.163 1.00 73.94 253 ILE A C 1
ATOM 2103 O O . ILE A 1 253 ? 0.652 16.398 -0.526 1.00 73.94 253 ILE A O 1
ATOM 2107 N N . ARG A 1 254 ? 2.493 17.559 -1.100 1.00 66.81 254 ARG A N 1
ATOM 2108 C CA . ARG A 1 254 ? 2.208 18.734 -0.260 1.00 66.81 254 ARG A CA 1
ATOM 2109 C C . ARG A 1 254 ? 1.106 19.647 -0.796 1.00 66.81 254 ARG A C 1
ATOM 2111 O O . ARG A 1 254 ? 0.442 20.291 0.007 1.00 66.81 254 ARG A O 1
ATOM 2118 N N . THR A 1 255 ? 0.946 19.715 -2.116 1.00 58.12 255 THR A N 1
ATOM 2119 C CA . THR A 1 255 ? 0.039 20.650 -2.804 1.00 58.12 255 THR A CA 1
ATOM 2120 C C . THR A 1 255 ? -1.432 20.237 -2.770 1.00 58.12 255 THR A C 1
ATOM 2122 O O . THR A 1 255 ? -2.294 21.090 -2.942 1.00 58.12 255 THR A O 1
ATOM 2125 N N . TYR A 1 256 ? -1.737 18.958 -2.531 1.00 57.25 256 TYR A N 1
ATOM 2126 C CA . TYR A 1 256 ? -3.113 18.479 -2.395 1.00 57.25 256 TYR A CA 1
ATOM 2127 C C . TYR A 1 256 ? -3.570 18.543 -0.935 1.00 57.25 256 TYR A C 1
ATOM 2129 O O . TYR A 1 256 ? -2.817 18.210 -0.016 1.00 57.25 256 TYR A O 1
ATOM 2137 N N . VAL A 1 257 ? -4.812 18.987 -0.726 1.00 48.72 257 VAL A N 1
ATOM 2138 C CA . VAL A 1 257 ? -5.388 19.158 0.615 1.00 48.72 257 VAL A CA 1
ATOM 2139 C C . VAL A 1 257 ? -5.621 17.799 1.287 1.00 48.72 257 VAL A C 1
ATOM 2141 O O . VAL A 1 257 ? -5.718 16.767 0.627 1.00 48.72 257 VAL A O 1
ATOM 2144 N N . ASN A 1 258 ? -5.692 17.813 2.618 1.00 54.22 258 ASN A N 1
ATOM 2145 C CA . ASN A 1 258 ? -5.668 16.651 3.509 1.00 54.22 258 ASN A CA 1
ATOM 2146 C C . ASN A 1 258 ? -4.365 15.854 3.380 1.00 54.22 258 ASN A C 1
ATOM 2148 O O . ASN A 1 258 ? -4.229 14.831 2.718 1.00 54.22 258 ASN A O 1
ATOM 2152 N N . GLN A 1 259 ? -3.386 16.376 4.122 1.00 69.00 259 GLN A N 1
ATOM 2153 C CA . GLN A 1 259 ? -1.998 15.937 4.267 1.00 69.00 259 GLN A CA 1
ATOM 2154 C C . GLN A 1 259 ? -1.805 14.515 4.840 1.00 69.00 259 GLN A C 1
ATOM 2156 O O . GLN A 1 259 ? -0.684 14.135 5.191 1.00 69.00 259 GLN A O 1
ATOM 2161 N N . GLN A 1 260 ? -2.865 13.721 4.963 1.00 78.69 260 GLN A N 1
ATOM 2162 C CA . GLN A 1 260 ? -2.847 12.362 5.487 1.00 78.69 260 GLN A CA 1
ATOM 2163 C C . GLN A 1 260 ? -3.480 11.399 4.482 1.00 78.69 260 GLN A C 1
ATOM 2165 O O . GLN A 1 260 ? -4.353 11.761 3.704 1.00 78.69 260 GLN A O 1
ATOM 2170 N N . SER A 1 261 ? -2.997 10.160 4.461 1.00 85.88 261 SER A N 1
ATOM 2171 C CA . SER A 1 261 ? -3.424 9.159 3.486 1.00 85.88 261 SER A CA 1
ATOM 2172 C C . SER A 1 261 ? -3.429 7.770 4.108 1.00 85.88 261 SER A C 1
ATOM 2174 O O . SER A 1 261 ? -2.451 7.374 4.757 1.00 85.88 261 SER A O 1
ATOM 2176 N N . ILE A 1 262 ? -4.517 7.029 3.880 1.00 87.88 262 ILE A N 1
ATOM 2177 C CA . ILE A 1 262 ? -4.675 5.631 4.292 1.00 87.88 262 ILE A CA 1
ATOM 2178 C C . ILE A 1 262 ? -4.830 4.764 3.044 1.00 87.88 262 ILE A C 1
ATOM 2180 O O . ILE A 1 262 ? -5.709 5.005 2.215 1.00 87.88 262 ILE A O 1
ATOM 2184 N N . HIS A 1 263 ? -4.003 3.724 2.934 1.00 91.75 263 HIS A N 1
ATOM 2185 C CA . HIS A 1 263 ? -4.185 2.674 1.934 1.00 91.75 263 HIS A CA 1
ATOM 2186 C C . HIS A 1 263 ? -3.982 1.276 2.517 1.00 91.75 263 HIS A C 1
ATOM 2188 O O . HIS A 1 263 ? -3.201 1.063 3.450 1.00 91.75 263 HIS A O 1
ATOM 2194 N N . TYR A 1 264 ? -4.699 0.326 1.927 1.00 93.38 264 TYR A N 1
ATOM 2195 C CA . TYR A 1 264 ? -4.679 -1.093 2.246 1.00 93.38 264 TYR A CA 1
ATOM 2196 C C . TYR A 1 264 ? -3.914 -1.804 1.132 1.00 93.38 264 TYR A C 1
ATOM 2198 O O . TYR A 1 264 ? -4.255 -1.663 -0.038 1.00 93.38 264 TYR A O 1
ATOM 2206 N N . THR A 1 265 ? -2.886 -2.568 1.481 1.00 95.81 265 THR A N 1
ATOM 2207 C CA . THR A 1 265 ? -2.052 -3.317 0.533 1.00 95.81 265 THR A CA 1
ATOM 2208 C C . THR A 1 265 ? -2.289 -4.804 0.757 1.00 95.81 265 THR A C 1
ATOM 2210 O O . THR A 1 265 ? -1.711 -5.396 1.671 1.00 95.81 265 THR A O 1
ATOM 2213 N N . LEU A 1 266 ? -3.161 -5.394 -0.059 1.00 95.81 266 LEU A N 1
ATOM 2214 C CA . LEU A 1 266 ? -3.555 -6.800 -0.011 1.00 95.81 266 LEU A CA 1
ATOM 2215 C C . LEU A 1 266 ? -2.571 -7.622 -0.852 1.00 95.81 266 LEU A C 1
ATOM 2217 O O . LEU A 1 266 ? -2.581 -7.547 -2.081 1.00 95.81 266 LEU A O 1
ATOM 2221 N N . GLY A 1 267 ? -1.682 -8.372 -0.198 1.00 95.81 267 GLY A N 1
ATOM 2222 C CA . GLY A 1 267 ? -0.641 -9.160 -0.863 1.00 95.81 267 GLY A CA 1
ATOM 2223 C C . GLY A 1 267 ? -1.015 -10.628 -1.053 1.00 95.81 267 GLY A C 1
ATOM 2224 O O . GLY A 1 267 ? -1.447 -11.269 -0.100 1.00 95.81 267 GLY A O 1
ATOM 2225 N N . ILE A 1 268 ? -0.794 -11.171 -2.256 1.00 94.06 268 ILE A N 1
ATOM 2226 C CA . ILE A 1 268 ? -1.109 -12.561 -2.636 1.00 94.06 268 ILE A CA 1
ATOM 2227 C C . ILE A 1 268 ? 0.181 -13.389 -2.735 1.00 94.06 268 ILE A C 1
ATOM 2229 O O . ILE A 1 268 ? 1.014 -13.201 -3.627 1.00 94.06 268 ILE A O 1
ATOM 2233 N N . PHE A 1 269 ? 0.364 -14.331 -1.809 1.00 88.75 269 PHE A N 1
ATOM 2234 C CA . PHE A 1 269 ? 1.644 -15.004 -1.579 1.00 88.75 269 PHE A CA 1
ATOM 2235 C C . PHE A 1 269 ? 1.764 -16.331 -2.342 1.00 88.75 269 PHE A C 1
ATOM 2237 O O . PHE A 1 269 ? 1.560 -17.422 -1.804 1.00 88.75 269 PHE A O 1
ATOM 2244 N N . PHE A 1 270 ? 2.159 -16.231 -3.613 1.00 81.44 270 PHE A N 1
ATOM 2245 C CA . PHE A 1 270 ? 2.417 -17.380 -4.484 1.00 81.44 270 PHE A CA 1
ATOM 2246 C C . PHE A 1 270 ? 3.457 -18.351 -3.904 1.00 81.44 270 PHE A C 1
ATOM 2248 O O . PHE A 1 270 ? 4.580 -17.977 -3.546 1.00 81.44 270 PHE A O 1
ATOM 2255 N N . LYS A 1 271 ? 3.102 -19.639 -3.876 1.00 67.81 271 LYS A N 1
ATOM 2256 C CA . LYS A 1 271 ? 4.023 -20.730 -3.532 1.00 67.81 271 LYS A CA 1
ATOM 2257 C C . LYS A 1 271 ? 5.045 -20.940 -4.658 1.00 67.81 271 LYS A C 1
ATOM 2259 O O . LYS A 1 271 ? 4.858 -20.538 -5.805 1.00 67.81 271 LYS A O 1
ATOM 2264 N N . LYS A 1 272 ? 6.172 -21.584 -4.336 1.00 63.59 272 LYS A N 1
ATOM 2265 C CA . LYS A 1 272 ? 7.133 -22.010 -5.364 1.00 63.59 272 LYS A CA 1
ATOM 2266 C C . LYS A 1 272 ? 6.545 -23.177 -6.155 1.00 63.59 272 LYS A C 1
ATOM 2268 O O . LYS A 1 272 ? 6.553 -24.291 -5.640 1.00 63.59 272 LYS A O 1
ATOM 2273 N N . ILE A 1 273 ? 6.256 -22.950 -7.435 1.00 61.72 273 ILE A N 1
ATOM 2274 C CA . ILE A 1 273 ? 5.904 -23.988 -8.421 1.00 61.72 273 ILE A CA 1
ATOM 2275 C C . ILE A 1 273 ? 6.875 -25.188 -8.368 1.00 61.72 273 ILE A C 1
ATOM 2277 O O . ILE A 1 273 ? 6.447 -26.332 -8.421 1.00 61.72 273 ILE A O 1
ATOM 2281 N N . LYS A 1 274 ? 8.188 -24.980 -8.149 1.00 60.03 274 LYS A N 1
ATOM 2282 C CA . LYS A 1 274 ? 9.164 -26.089 -7.995 1.00 60.03 274 LYS A CA 1
ATOM 2283 C C . LYS A 1 274 ? 8.922 -26.995 -6.764 1.00 60.03 274 LYS A C 1
ATOM 2285 O O . LYS A 1 274 ? 9.507 -28.070 -6.700 1.00 60.03 274 LYS A O 1
ATOM 2290 N N . LYS A 1 275 ? 8.097 -26.599 -5.786 1.00 57.09 275 LYS A N 1
ATOM 2291 C CA . LYS A 1 275 ? 7.633 -27.494 -4.710 1.00 57.09 275 LYS A CA 1
ATOM 2292 C C . LYS A 1 275 ? 6.462 -28.355 -5.192 1.00 57.09 275 LYS A C 1
ATOM 2294 O O . LYS A 1 275 ? 6.485 -29.552 -4.951 1.00 57.09 275 LYS A O 1
ATOM 2299 N N . GLU A 1 276 ? 5.509 -27.766 -5.914 1.00 58.84 276 GLU A N 1
ATOM 2300 C CA . GLU A 1 276 ? 4.353 -28.472 -6.486 1.00 58.84 276 GLU A CA 1
ATOM 2301 C C . GLU A 1 276 ? 4.766 -29.450 -7.600 1.00 58.84 276 GLU A C 1
ATOM 2303 O O . GLU A 1 276 ? 4.437 -30.628 -7.526 1.00 58.84 276 GLU A O 1
ATOM 2308 N N . LEU A 1 277 ? 5.615 -29.037 -8.550 1.00 61.81 277 LEU A N 1
ATOM 2309 C CA . LEU A 1 277 ? 6.159 -29.931 -9.590 1.00 61.81 277 LEU A CA 1
ATOM 2310 C C . LEU A 1 277 ? 7.009 -31.085 -9.024 1.00 61.81 277 LEU A C 1
ATOM 2312 O O . LEU A 1 277 ? 7.199 -32.088 -9.706 1.00 61.81 277 LEU A O 1
ATOM 2316 N N . LYS A 1 278 ? 7.498 -30.953 -7.782 1.00 59.16 278 LYS A N 1
ATOM 2317 C CA . LYS A 1 278 ? 8.183 -32.016 -7.030 1.00 59.16 278 LYS A CA 1
ATOM 2318 C C . LYS A 1 278 ? 7.253 -32.923 -6.225 1.00 59.16 278 LYS A C 1
ATOM 2320 O O . LYS A 1 278 ? 7.683 -34.001 -5.848 1.00 59.16 278 LYS A O 1
ATOM 2325 N N . SER A 1 279 ? 6.022 -32.501 -5.943 1.00 62.09 279 SER A N 1
ATOM 2326 C CA . SER A 1 279 ? 4.971 -33.356 -5.368 1.00 62.09 279 SER A CA 1
ATOM 2327 C C . SER A 1 279 ? 4.062 -33.986 -6.430 1.00 62.09 279 SER A C 1
ATOM 2329 O O . SER A 1 279 ? 3.153 -34.729 -6.083 1.00 62.09 279 SER A O 1
ATOM 2331 N N . CYS A 1 280 ? 4.291 -33.672 -7.707 1.00 60.94 280 CYS A N 1
ATOM 2332 C CA . CYS A 1 280 ? 3.586 -34.239 -8.859 1.00 60.94 280 CYS A CA 1
ATOM 2333 C C . CYS A 1 280 ? 4.518 -35.051 -9.782 1.00 60.94 280 CYS A C 1
ATOM 2335 O O . CYS A 1 280 ? 4.125 -35.359 -10.900 1.00 60.94 280 CYS A O 1
ATOM 2337 N N . ASP A 1 281 ? 5.760 -35.315 -9.358 1.00 62.09 281 ASP A N 1
ATOM 2338 C CA . ASP A 1 281 ? 6.811 -36.034 -10.106 1.00 62.09 281 ASP A CA 1
ATOM 2339 C C . ASP A 1 281 ? 7.157 -35.484 -11.511 1.00 62.09 281 ASP A C 1
ATOM 2341 O O . ASP A 1 281 ? 7.855 -36.124 -12.294 1.00 62.09 281 ASP A O 1
ATOM 2345 N N . ILE A 1 282 ? 6.755 -34.243 -11.814 1.00 60.03 282 ILE A N 1
ATOM 2346 C CA . ILE A 1 282 ? 7.029 -33.564 -13.094 1.00 60.03 282 ILE A CA 1
ATOM 2347 C C . ILE A 1 282 ? 8.503 -33.120 -13.193 1.00 60.03 282 ILE A C 1
ATOM 2349 O O . ILE A 1 282 ? 9.029 -32.972 -14.296 1.00 60.03 282 ILE A O 1
ATOM 2353 N N . ILE A 1 283 ? 9.189 -32.891 -12.061 1.00 53.78 283 ILE A N 1
ATOM 2354 C CA . ILE A 1 283 ? 10.631 -32.573 -12.025 1.00 53.78 283 ILE A CA 1
ATOM 2355 C C . ILE A 1 283 ? 11.347 -33.317 -10.886 1.00 53.78 283 ILE A C 1
ATOM 2357 O O . ILE A 1 283 ? 11.225 -32.951 -9.709 1.00 53.78 283 ILE A O 1
ATOM 2361 N N . SER A 1 284 ? 12.196 -34.277 -11.266 1.00 51.81 284 SER A N 1
ATOM 2362 C CA . SER A 1 284 ? 13.244 -34.889 -10.428 1.00 51.81 284 SER A CA 1
ATOM 2363 C C . SER A 1 284 ? 14.271 -33.869 -9.930 1.00 51.81 284 SER A C 1
ATOM 2365 O O . SER A 1 284 ? 14.814 -33.119 -10.769 1.00 51.81 284 SER A O 1
#

Nearest PDB structures (foldseek):
  4bxf-assembly1_B  TM=8.605E-01  e=5.468E-11  Homo sapiens
  4ccn-assembly1_A-2  TM=8.317E-01  e=1.434E-10  Homo sapiens
  4ccm-assembly1_B-2  TM=8.454E-01  e=2.322E-10  Homo sapiens
  4ccn-assembly1_B-2  TM=8.550E-01  e=3.333E-10  Homo sapiens
  4cco-assembly1_A-2  TM=8.080E-01  e=3.333E-10  Homo sapiens

Solvent-accessible surface area (backbone atoms only — not comparable to full-atom values): 16545 Å² total; per-residue (Å²): 101,76,69,56,52,52,51,52,50,50,49,46,54,49,54,50,28,59,51,45,51,36,98,52,36,69,58,31,33,77,70,58,67,48,75,81,76,64,67,66,56,53,37,49,53,26,38,52,50,30,52,52,52,52,72,68,52,66,60,86,82,34,58,95,65,83,52,80,81,77,61,54,27,67,58,52,39,53,34,22,49,62,47,33,62,49,74,44,72,53,35,39,82,80,34,68,73,48,32,52,52,35,50,52,48,21,69,73,69,76,33,59,49,46,31,33,38,39,44,34,25,39,53,68,80,74,74,74,76,76,72,71,79,76,83,74,79,85,77,87,82,92,83,85,84,86,90,85,90,84,90,78,94,72,83,84,77,83,90,71,87,77,77,77,55,81,86,39,47,49,70,64,42,70,65,25,33,40,91,31,32,31,41,36,38,26,52,34,43,50,37,40,40,42,32,33,66,45,77,51,80,72,50,53,84,89,68,51,41,48,55,89,88,45,82,84,58,50,64,83,79,63,44,77,54,91,71,63,73,42,75,45,78,38,43,21,75,38,74,49,80,46,60,38,28,32,36,32,32,36,24,41,50,68,83,42,55,47,58,40,28,35,34,39,39,41,31,41,48,74,74,64,61,76,56,54,37,50,75,64,72,76,50,131

Secondary structure (DSSP, 8-state):
-HHHHHHHHHHHHHHHHHHHTSTTHHHHHHTT-SPPPPHHHHHHHHHHHHHHHHHHS-GGGTGGGT------HHHHHHHHTTT-EEEESSGGGT-HHHHHHHHHHHHHHSS-EEEEEEEEE---------------------------------PPPP-------SSSEEEEEEEE--SSEEEEEEEES-EEEEE---SSSS--GGG--SSTT-TT--HHHH-S-SS-SEEEEE-TT-EEEE-TT--EEEEEESSSSS-EEEEEEEEE----HHHHHHHTTS--